Protein 4UXH (pdb70)

InterPro domains:
  IPR001267 Thymidine kinase [PF00265] (4-177)
  IPR001267 Thymidine kinase [PTHR11441] (3-191)
  IPR020633 Thymidine kinase, conserved site [PS00603] (164-177)
  IPR027417 P-loop containing nucleoside triphosphate hydrolase [G3DSA:3.40.50.300] (1-136)
  IPR027417 P-loop containing nucleoside triphosphate hydrolase [SSF52540] (3-137)

CATH classification: 3.40.50.300 (+1 more: 3.30.60.20)

Sequence (337 aa):
RGRIELIIGPMFAGKTTELMRRVKRE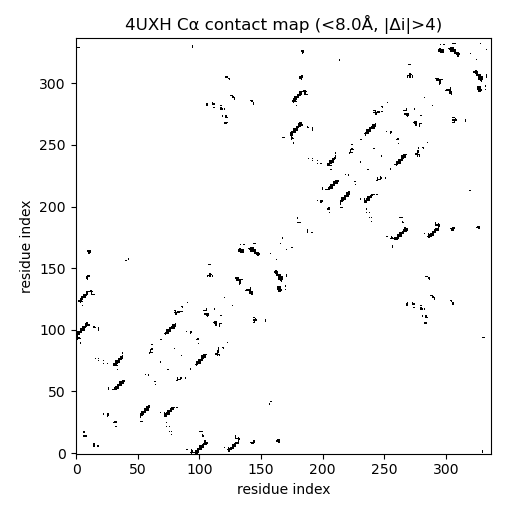IHARRSCFVIKYSKDTRYDEHNVALMLRAQAAVSQLTEVRDTWKRFDVLAIDEGQFFSDLVDFCNTAADAGKVVMVSALDGDYRRKPFGQQICELVPYCEAVDKLTAVCMMCHEQPACFTRRTVNVEQQELIGGADMYIATCRECYSKRGRIELIIGPMFAGKTTELMRRVKREIHARRSCFVIKYSKDLRAQAAVSQLTEVRDTWKRFDVLAIDEGQFFSDLVDFCNTAADAGKVVMVSALDGDYRRKPFGQICELVPYCEAVDKLTAVCMMCHEQPACFTRRTVNVEQQELIGGADMYIATCRECYSKQQ

Organism: Leishmania major (NCBI:txid5664)

Nearest PDB structures (foldseek):
  4uxh-assembly1_A-2  TM=1.006E+00  e=4.220E-38  Leishmania major
  4uxh-assembly1_B-2  TM=9.995E-01  e=6.471E-34  Leishmania major
  4uxj-assembly3_A  TM=9.857E-01  e=1.025E-32  Leishmania major
  4uxj-assembly2_F-3  TM=9.680E-01  e=3.610E-33  Leishmania major
  4uxj-assembly3_C  TM=9.433E-01  e=2.824E-33  Leishmania major

B-factor: mean 49.68, std 17.19, range [23.04, 118.77]

Secondary structure (DSSP, 8-state):
--EEEEEE-STTS-HHHHHHHHHHHHHHTT--EEEEEETT--HHHHTS---TTEEEEEESSGGGGTTGGGG-SEEEESSGGG-TTHHHHHHHHHHTT-EEEEE--SB-TTSPBPTTHHHHGGG-SEEEEPPEE-TTTSSSEE-EEEE-S----S----STTTEEEE-HHHH--/--EEEEEE-STTS-HHHHHHHHHHHHHHTT--EEEEEETT--EEEEEESSGGGGTTGGGG-SEEEESSGGG-TTHHHHHHHHHHTT-EEEEE--SB-TTSPBPTTHHHHGGG-SEEEEPPEE-TTTSSSEE-EEEE-S----S----STTTEEEE-HHHHHS--

Foldseek 3Di:
DFFEAEEEFAPQQCLVVVLVVVVVVVVVVVFAEEEEEAQPQCPDPVPHDDDDRYHYYHYQEPCVCPCVCVVGQEYEYEQLLRYQCSQVVRVVQSVVRHYYYYYHYQAFQVGDGRHCRVVNVVRGPYYHYTWHQFPPPRPDTFGHKHFPDPDDDGDDHDHPVTITTHDPVVSVD/DFFEAEEEFAPQQCLVVVLVVVVVVCVVVVFCEEEEEDQVLCYHYYHYQEPCVCPCVCVVGQEYEYEQLLRYQCSQVVRVVQRVVRHYYYYYHYQAFQVGDGRHCRVVNPVRGPYYHYTWHQFPPPSPHTFGHKHFQDPDDDRDDHDHPVTITTHDPVVSPPPD

Structure (mmCIF, N/CA/C/O backbone):
data_4UXH
#
_entry.id   4UXH
#
_cell.length_a   64.149
_cell.length_b   64.149
_cell.length_c   324.600
_cell.angle_alpha   90.00
_cell.angle_beta   90.00
_cell.angle_gamma   120.00
#
_symmetry.space_group_name_H-M   'P 65 2 2'
#
loop_
_entity.id
_entity.type
_entity.pdbx_description
1 polymer 'THYMIDINE KINASE'
2 non-polymer "P1-(5'-ADENOSYL)P5-(5'-THYMIDYL)PENTAPHOSPHATE"
3 non-polymer 'ZINC ION'
4 water water
#
loop_
_atom_site.group_PDB
_atom_site.id
_atom_site.type_symbol
_atom_site.label_atom_id
_atom_site.label_alt_id
_atom_site.label_comp_id
_atom_site.label_asym_id
_atom_site.label_entity_id
_atom_site.label_seq_id
_atom_site.pdbx_PDB_ins_code
_atom_site.Cartn_x
_atom_site.Cartn_y
_atom_site.Cartn_z
_atom_site.occupancy
_atom_site.B_iso_or_equiv
_atom_site.auth_seq_id
_atom_site.auth_comp_id
_atom_site.auth_asym_id
_atom_site.auth_atom_id
_atom_site.pdbx_PDB_model_num
ATOM 1 N N . ARG A 1 4 ? 42.930 -28.946 20.213 1.00 66.23 3 ARG A N 1
ATOM 2 C CA . ARG A 1 4 ? 42.192 -30.037 20.925 1.00 66.45 3 ARG A CA 1
ATOM 3 C C . ARG A 1 4 ? 40.742 -30.186 20.474 1.00 58.98 3 ARG A C 1
ATOM 4 O O . ARG A 1 4 ? 40.026 -29.198 20.236 1.00 55.44 3 ARG A O 1
ATOM 12 N N . GLY A 1 5 ? 40.317 -31.441 20.361 1.00 52.87 4 GLY A N 1
ATOM 13 C CA . GLY A 1 5 ? 39.075 -31.723 19.713 1.00 49.90 4 GLY A CA 1
ATOM 14 C C . GLY A 1 5 ? 37.876 -31.265 20.511 1.00 45.23 4 GLY A C 1
ATOM 15 O O . GLY A 1 5 ? 37.841 -31.408 21.724 1.00 40.93 4 GLY A O 1
ATOM 16 N N . ARG A 1 6 ? 36.892 -30.715 19.808 1.00 41.73 5 ARG A N 1
ATOM 17 C CA . ARG A 1 6 ? 35.687 -30.266 20.443 1.00 39.16 5 ARG A CA 1
ATOM 18 C C . ARG A 1 6 ? 34.575 -30.115 19.413 1.00 37.01 5 ARG A C 1
ATOM 19 O O . ARG A 1 6 ? 34.846 -30.034 18.226 1.00 37.71 5 ARG A O 1
ATOM 27 N N . ILE A 1 7 ? 33.331 -30.076 19.886 1.00 33.95 6 ILE A N 1
ATOM 28 C CA . ILE A 1 7 ? 32.201 -29.733 19.077 1.00 31.91 6 ILE A CA 1
ATOM 29 C C . ILE A 1 7 ? 31.526 -28.491 19.710 1.00 32.73 6 ILE A C 1
ATOM 30 O O . ILE A 1 7 ? 31.235 -28.478 20.915 1.00 33.26 6 ILE A O 1
ATOM 35 N N . GLU A 1 8 ? 31.265 -27.478 18.886 1.00 31.87 7 GLU A N 1
ATOM 36 C CA . GLU A 1 8 ? 30.585 -26.256 19.280 1.00 32.31 7 GLU A CA 1
ATOM 37 C C . GLU A 1 8 ? 29.371 -26.112 18.400 1.00 31.46 7 GLU A C 1
ATOM 38 O O . GLU A 1 8 ? 29.474 -26.260 17.175 1.00 31.22 7 GLU A O 1
ATOM 44 N N . LEU A 1 9 ? 28.246 -25.807 19.019 1.00 29.70 8 LEU A N 1
ATOM 45 C CA . LEU A 1 9 ? 26.970 -25.765 18.347 1.00 31.12 8 LEU A CA 1
ATOM 46 C C . LEU A 1 9 ? 26.415 -24.350 18.395 1.00 30.70 8 LEU A C 1
ATOM 47 O O . LEU A 1 9 ? 26.497 -23.672 19.437 1.00 32.55 8 LEU A O 1
ATOM 52 N N . ILE A 1 10 ? 25.972 -23.861 17.242 1.00 28.46 9 ILE A N 1
ATOM 53 C CA . ILE A 1 10 ? 25.445 -22.533 17.120 1.00 28.09 9 ILE A CA 1
ATOM 54 C C . ILE A 1 10 ? 24.031 -22.749 16.673 1.00 27.33 9 ILE A C 1
ATOM 55 O O . ILE A 1 10 ? 23.825 -23.137 15.528 1.00 27.63 9 ILE A O 1
ATOM 60 N N . ILE A 1 11 ? 23.055 -22.474 17.538 1.00 26.56 10 ILE A N 1
ATOM 61 C CA . ILE A 1 11 ? 21.660 -22.702 17.201 1.00 27.17 10 ILE A CA 1
ATOM 62 C C . ILE A 1 11 ? 20.838 -21.426 17.353 1.00 27.36 10 ILE A C 1
ATOM 63 O O . ILE A 1 11 ? 21.364 -20.404 17.733 1.00 28.59 10 ILE A O 1
ATOM 68 N N . GLY A 1 12 ? 19.549 -21.508 17.042 1.00 27.11 11 GLY A N 1
ATOM 69 C CA . GLY A 1 12 ? 18.651 -20.389 17.124 1.00 27.79 11 GLY A CA 1
ATOM 70 C C . GLY A 1 12 ? 17.595 -20.554 16.058 1.00 28.49 11 GLY A C 1
ATOM 71 O O . GLY A 1 12 ? 17.641 -21.487 15.287 1.00 31.38 11 GLY A O 1
ATOM 72 N N . PRO A 1 13 ? 16.653 -19.620 15.968 1.00 29.69 12 PRO A N 1
ATOM 73 C CA . PRO A 1 13 ? 15.680 -19.642 14.870 1.00 30.79 12 PRO A CA 1
ATOM 74 C C . PRO A 1 13 ? 16.271 -19.168 13.536 1.00 30.01 12 PRO A C 1
ATOM 75 O O . PRO A 1 13 ? 17.465 -18.957 13.438 1.00 30.26 12 PRO A O 1
ATOM 79 N N . MET A 1 14 ? 15.432 -19.017 12.518 1.00 30.89 13 MET A N 1
ATOM 80 C CA . MET A 1 14 ? 15.857 -18.394 11.278 1.00 30.89 13 MET A CA 1
ATOM 81 C C . MET A 1 14 ? 16.086 -16.894 11.504 1.00 30.48 13 MET A C 1
ATOM 82 O O . MET A 1 14 ? 15.519 -16.279 12.396 1.00 30.43 13 MET A O 1
ATOM 87 N N . PHE A 1 15 ? 16.964 -16.336 10.707 1.00 30.26 14 PHE A N 1
ATOM 88 C CA . PHE A 1 15 ? 17.190 -14.914 10.645 1.00 31.40 14 PHE A CA 1
ATOM 89 C C . PHE A 1 15 ? 18.034 -14.403 11.797 1.00 31.40 14 PHE A C 1
ATOM 90 O O . PHE A 1 15 ? 18.102 -13.199 12.011 1.00 32.98 14 PHE A O 1
ATOM 98 N N . ALA A 1 16 ? 18.728 -15.322 12.478 1.00 29.89 15 ALA A N 1
ATOM 99 C CA . ALA A 1 16 ? 19.578 -15.019 13.635 1.00 30.37 15 ALA A CA 1
ATOM 100 C C . ALA A 1 16 ? 21.093 -14.830 13.330 1.00 30.14 15 ALA A C 1
ATOM 101 O O . ALA A 1 16 ? 21.895 -14.569 14.226 1.00 33.31 15 ALA A O 1
ATOM 103 N N . GLY A 1 17 ? 21.476 -14.989 12.086 1.00 31.10 16 GLY A N 1
ATOM 104 C CA . GLY A 1 17 ? 22.849 -14.816 11.650 1.00 32.00 16 GLY A CA 1
ATOM 105 C C . GLY A 1 17 ? 23.746 -15.969 12.089 1.00 31.34 16 GLY A C 1
ATOM 106 O O . GLY A 1 17 ? 24.906 -15.760 12.370 1.00 31.97 16 GLY A O 1
ATOM 107 N N . LYS A 1 18 ? 23.222 -17.187 12.091 1.00 29.23 17 LYS A N 1
ATOM 108 C CA . LYS A 1 18 ? 23.959 -18.302 12.602 1.00 27.77 17 LYS A CA 1
ATOM 109 C C . LYS A 1 18 ? 25.158 -18.585 11.714 1.00 29.55 17 LYS A C 1
ATOM 110 O O . LYS A 1 18 ? 26.259 -18.877 12.229 1.00 29.15 17 LYS A O 1
ATOM 116 N N . THR A 1 19 ? 24.971 -18.498 10.385 1.00 30.56 18 THR A N 1
ATOM 117 C CA . THR A 1 19 ? 26.070 -18.772 9.447 1.00 29.62 18 THR A CA 1
ATOM 118 C C . THR A 1 19 ? 27.138 -17.687 9.577 1.00 31.19 18 THR A C 1
ATOM 119 O O . THR A 1 19 ? 28.312 -17.966 9.563 1.00 32.00 18 THR A O 1
ATOM 123 N N . THR A 1 20 ? 26.723 -16.452 9.786 1.00 32.73 19 THR A N 1
ATOM 124 C CA . THR A 1 20 ? 27.664 -15.368 9.991 1.00 33.25 19 THR A CA 1
ATOM 125 C C . THR A 1 20 ? 28.505 -15.593 11.248 1.00 33.94 19 THR A C 1
ATOM 126 O O . THR A 1 20 ? 29.704 -15.306 11.243 1.00 36.28 19 THR A O 1
ATOM 130 N N . GLU A 1 21 ? 27.904 -16.107 12.322 1.00 32.23 20 GLU A N 1
ATOM 131 C CA . GLU A 1 21 ? 28.695 -16.432 13.500 1.00 30.89 20 GLU A CA 1
ATOM 132 C C . GLU A 1 21 ? 29.637 -17.607 13.228 1.00 29.72 20 GLU A C 1
ATOM 133 O O . GLU A 1 21 ? 30.748 -17.625 13.695 1.00 30.17 20 GLU A O 1
ATOM 139 N N . LEU A 1 22 ? 29.176 -18.590 12.491 1.00 29.85 21 LEU A N 1
ATOM 140 C CA . LEU A 1 22 ? 30.020 -19.716 12.104 1.00 30.52 21 LEU A CA 1
ATOM 141 C C . LEU A 1 22 ? 31.236 -19.238 11.328 1.00 31.29 21 LEU A C 1
ATOM 142 O O . LEU A 1 22 ? 32.356 -19.670 11.601 1.00 30.89 21 LEU A O 1
ATOM 147 N N . MET A 1 23 ? 31.019 -18.326 10.385 1.00 31.84 22 MET A N 1
ATOM 148 C CA . MET A 1 23 ? 32.109 -17.817 9.567 1.00 33.37 22 MET A CA 1
ATOM 149 C C . MET A 1 23 ? 33.015 -16.834 10.315 1.00 33.50 22 MET A C 1
ATOM 150 O O . MET A 1 23 ? 34.221 -16.758 10.028 1.00 35.69 22 MET A O 1
ATOM 155 N N . ARG A 1 24 ? 32.485 -16.149 11.324 1.00 31.23 23 ARG A N 1
ATOM 156 C CA . ARG A 1 24 ? 33.332 -15.385 12.235 1.00 31.20 23 ARG A CA 1
ATOM 157 C C . ARG A 1 24 ? 34.285 -16.323 12.944 1.00 30.19 23 ARG A C 1
ATOM 158 O O . ARG A 1 24 ? 35.488 -16.020 13.100 1.00 31.03 23 ARG A O 1
ATOM 166 N N . ARG A 1 25 ? 33.798 -17.470 13.372 1.00 28.11 24 ARG A N 1
ATOM 167 C CA . ARG A 1 25 ? 34.713 -18.374 14.075 1.00 29.44 24 ARG A CA 1
ATOM 168 C C . ARG A 1 25 ? 35.767 -18.940 13.101 1.00 31.10 24 ARG A C 1
ATOM 169 O O . ARG A 1 25 ? 36.931 -19.107 13.454 1.00 32.00 24 ARG A O 1
ATOM 177 N N . VAL A 1 26 ? 35.351 -19.179 11.862 1.00 31.28 25 VAL A N 1
ATOM 178 C CA . VAL A 1 26 ? 36.240 -19.647 10.837 1.00 31.82 25 VAL A CA 1
ATOM 179 C C . VAL A 1 26 ? 37.331 -18.603 10.534 1.00 32.64 25 VAL A C 1
ATOM 180 O O . VAL A 1 26 ? 38.498 -18.966 10.615 1.00 33.39 25 VAL A O 1
ATOM 184 N N . LYS A 1 27 ? 36.956 -17.353 10.231 1.00 32.52 26 LYS A N 1
ATOM 185 C CA . LYS A 1 27 ? 37.934 -16.282 9.917 1.00 35.59 26 LYS A CA 1
ATOM 186 C C . LYS A 1 27 ? 38.917 -16.091 11.054 1.00 37.60 26 LYS A C 1
ATOM 187 O O . LYS A 1 27 ? 40.078 -15.834 10.823 1.00 39.83 26 LYS A O 1
ATOM 189 N N . ARG A 1 28 ? 38.464 -16.270 12.280 1.00 37.67 27 ARG A N 1
ATOM 190 C CA . ARG A 1 28 ? 39.315 -16.101 13.448 1.00 40.29 27 ARG A CA 1
ATOM 191 C C . ARG A 1 28 ? 40.385 -17.171 13.453 1.00 39.99 27 ARG A C 1
ATOM 192 O O . ARG A 1 28 ? 41.557 -16.892 13.738 1.00 40.52 27 ARG A O 1
ATOM 200 N N . GLU A 1 29 ? 39.998 -18.403 13.125 1.00 38.57 28 GLU A N 1
ATOM 201 C CA . GLU A 1 29 ? 40.967 -19.513 13.038 1.00 39.96 28 GLU A CA 1
ATOM 202 C C . GLU A 1 29 ? 41.963 -19.339 11.889 1.00 40.45 28 GLU A C 1
ATOM 203 O O . GLU A 1 29 ? 43.127 -19.632 12.039 1.00 41.52 28 GLU A O 1
ATOM 209 N N . ILE A 1 30 ? 41.484 -18.860 10.746 1.00 40.27 29 ILE A N 1
ATOM 210 C CA . ILE A 1 30 ? 42.330 -18.596 9.602 1.00 41.70 29 ILE A CA 1
ATOM 211 C C . ILE A 1 30 ? 43.408 -17.568 9.943 1.00 41.97 29 ILE A C 1
ATOM 212 O O . ILE A 1 30 ? 44.501 -17.672 9.453 1.00 43.59 29 ILE A O 1
ATOM 217 N N . HIS A 1 31 ? 43.087 -16.553 10.743 1.00 41.60 30 HIS A N 1
ATOM 218 C CA . HIS A 1 31 ? 44.088 -15.569 11.168 1.00 44.00 30 HIS A CA 1
ATOM 219 C C . HIS A 1 31 ? 45.235 -16.202 11.922 1.00 44.71 30 HIS A C 1
ATOM 220 O O . HIS A 1 31 ? 46.322 -15.687 11.881 1.00 45.05 30 HIS A O 1
ATOM 227 N N . ALA A 1 32 ? 44.967 -17.294 12.643 1.00 44.45 31 ALA A N 1
ATOM 228 C CA . ALA A 1 32 ? 46.014 -18.031 13.346 1.00 46.50 31 ALA A CA 1
ATOM 229 C C . ALA A 1 32 ? 46.560 -19.198 12.493 1.00 48.17 31 ALA A C 1
ATOM 230 O O . ALA A 1 32 ? 47.191 -20.122 13.018 1.00 46.45 31 ALA A O 1
ATOM 232 N N . ARG A 1 33 ? 46.307 -19.148 11.180 1.00 49.29 32 ARG A N 1
ATOM 233 C CA . ARG A 1 33 ? 46.886 -20.079 10.222 1.00 52.86 32 ARG A CA 1
ATOM 234 C C . ARG A 1 33 ? 46.515 -21.523 10.484 1.00 51.20 32 ARG A C 1
ATOM 235 O O . ARG A 1 33 ? 47.286 -22.420 10.191 1.00 51.75 32 ARG A O 1
ATOM 243 N N . ARG A 1 34 ? 45.334 -21.736 11.035 1.00 49.83 33 ARG A N 1
ATOM 244 C CA . ARG A 1 34 ? 44.790 -23.068 11.174 1.00 50.92 33 ARG A CA 1
ATOM 245 C C . ARG A 1 34 ? 43.848 -23.238 9.993 1.00 48.66 33 ARG A C 1
ATOM 246 O O . ARG A 1 34 ? 43.200 -22.275 9.583 1.00 49.53 33 ARG A O 1
ATOM 254 N N . SER A 1 35 ? 43.804 -24.434 9.420 1.00 45.15 34 SER A N 1
ATOM 255 C CA . SER A 1 35 ? 43.063 -24.655 8.190 1.00 42.88 34 SER A CA 1
ATOM 256 C C . SER A 1 35 ? 41.614 -25.055 8.473 1.00 40.44 34 SER A C 1
ATOM 257 O O . SER A 1 35 ? 41.342 -25.769 9.432 1.00 37.75 34 SER A O 1
ATOM 260 N N . CYS A 1 36 ? 40.704 -24.621 7.596 1.00 40.53 35 CYS A N 1
ATOM 261 C CA . CYS A 1 36 ? 39.274 -24.784 7.798 1.00 40.09 35 CYS A CA 1
ATOM 262 C C . CYS A 1 36 ? 38.542 -25.395 6.633 1.00 38.76 35 CYS A C 1
ATOM 263 O O . CYS A 1 36 ? 38.685 -24.957 5.520 1.00 37.97 35 CYS A O 1
ATOM 266 N N . PHE A 1 37 ? 37.694 -26.368 6.926 1.00 38.41 36 PHE A N 1
ATOM 267 C CA . PHE A 1 37 ? 36.859 -27.014 5.943 1.00 38.43 36 PHE A CA 1
ATOM 268 C C . PHE A 1 37 ? 35.390 -26.679 6.233 1.00 36.74 36 PHE A C 1
ATOM 269 O O . PHE A 1 37 ? 34.838 -27.072 7.265 1.00 33.37 36 PHE A O 1
ATOM 277 N N . VAL A 1 38 ? 34.774 -25.938 5.315 1.00 35.33 37 VAL A N 1
ATOM 278 C CA . VAL A 1 38 ? 33.413 -25.500 5.459 1.00 32.91 37 VAL A CA 1
ATOM 279 C C . VAL A 1 38 ? 32.565 -26.444 4.633 1.00 34.10 37 VAL A C 1
ATOM 280 O O . VAL A 1 38 ? 32.809 -26.604 3.434 1.00 33.76 37 VAL A O 1
ATOM 284 N N . ILE A 1 39 ? 31.566 -27.044 5.271 1.00 33.29 38 ILE A N 1
ATOM 285 C CA . ILE A 1 39 ? 30.651 -27.949 4.605 1.00 35.70 38 ILE A CA 1
ATOM 286 C C . ILE A 1 39 ? 29.225 -27.407 4.601 1.00 35.64 38 ILE A C 1
ATOM 287 O O . ILE A 1 39 ? 28.701 -27.060 5.641 1.00 36.57 38 ILE A O 1
ATOM 292 N N . LYS A 1 40 ? 28.624 -27.320 3.431 1.00 36.15 39 LYS A N 1
ATOM 293 C CA . LYS A 1 40 ? 27.321 -26.707 3.251 1.00 36.54 39 LYS A CA 1
ATOM 294 C C . LYS A 1 40 ? 26.319 -27.733 2.720 1.00 37.39 39 LYS A C 1
ATOM 295 O O . LYS A 1 40 ? 26.710 -28.800 2.222 1.00 37.73 39 LYS A O 1
ATOM 301 N N . TYR A 1 41 ? 25.024 -27.418 2.814 1.00 37.34 40 TYR A N 1
ATOM 302 C CA . TYR A 1 41 ? 23.987 -28.352 2.379 1.00 38.20 40 TYR A CA 1
ATOM 303 C C . TYR A 1 41 ? 23.648 -28.049 0.939 1.00 39.22 40 TYR A C 1
ATOM 304 O O . TYR A 1 41 ? 23.208 -26.968 0.636 1.00 38.74 40 TYR A O 1
ATOM 313 N N . SER A 1 42 ? 23.878 -29.005 0.054 1.00 42.38 41 SER A N 1
ATOM 314 C CA . SER A 1 42 ? 23.818 -28.733 -1.382 1.00 46.41 41 SER A CA 1
ATOM 315 C C . SER A 1 42 ? 22.405 -28.349 -1.814 1.00 45.93 41 SER A C 1
ATOM 316 O O . SER A 1 42 ? 22.250 -27.572 -2.728 1.00 49.22 41 SER A O 1
ATOM 319 N N . LYS A 1 43 ? 21.384 -28.884 -1.167 1.00 45.52 42 LYS A N 1
ATOM 320 C CA . LYS A 1 43 ? 20.020 -28.613 -1.615 1.00 48.23 42 LYS A CA 1
ATOM 321 C C . LYS A 1 43 ? 19.478 -27.244 -1.191 1.00 45.42 42 LYS A C 1
ATOM 322 O O . LYS A 1 43 ? 18.490 -26.802 -1.732 1.00 45.95 42 LYS A O 1
ATOM 328 N N . ASP A 1 44 ? 20.107 -26.558 -0.249 1.00 43.68 43 ASP A N 1
ATOM 329 C CA . ASP A 1 44 ? 19.685 -25.188 0.024 1.00 44.04 43 ASP A CA 1
ATOM 330 C C . ASP A 1 44 ? 20.404 -24.249 -0.917 1.00 45.21 43 ASP A C 1
ATOM 331 O O . ASP A 1 44 ? 21.528 -23.883 -0.698 1.00 44.56 43 ASP A O 1
ATOM 336 N N . THR A 1 45 ? 19.740 -23.887 -2.004 1.00 49.35 44 THR A N 1
ATOM 337 C CA . THR A 1 45 ? 20.382 -23.110 -3.047 1.00 51.60 44 THR A CA 1
ATOM 338 C C . THR A 1 45 ? 20.017 -21.624 -3.023 1.00 51.01 44 THR A C 1
ATOM 339 O O . THR A 1 45 ? 20.302 -20.919 -3.971 1.00 52.90 44 THR A O 1
ATOM 343 N N . ARG A 1 46 ? 19.408 -21.130 -1.951 1.00 50.70 45 ARG A N 1
ATOM 344 C CA . ARG A 1 46 ? 18.927 -19.748 -1.963 1.00 54.21 45 ARG A CA 1
ATOM 345 C C . ARG A 1 46 ? 20.067 -18.743 -2.202 1.00 57.61 45 ARG A C 1
ATOM 346 O O . ARG A 1 46 ? 19.945 -17.859 -3.054 1.00 61.32 45 ARG A O 1
ATOM 354 N N . TYR A 1 47 ? 21.147 -18.899 -1.441 1.00 59.93 46 TYR A N 1
ATOM 355 C CA . TYR A 1 47 ? 22.320 -18.032 -1.509 1.00 70.63 46 TYR A CA 1
ATOM 356 C C . TYR A 1 47 ? 22.845 -17.962 -2.929 1.00 74.35 46 TYR A C 1
ATOM 357 O O . TYR A 1 47 ? 22.982 -16.872 -3.477 1.00 76.41 46 TYR A O 1
ATOM 366 N N . ASP A 1 48 ? 23.091 -19.128 -3.535 1.00 77.66 47 ASP A N 1
ATOM 367 C CA . ASP A 1 48 ? 23.640 -19.194 -4.911 1.00 81.49 47 ASP A CA 1
ATOM 368 C C . ASP A 1 48 ? 22.725 -18.708 -6.031 1.00 82.51 47 ASP A C 1
ATOM 369 O O . ASP A 1 48 ? 23.196 -18.061 -6.959 1.00 85.49 47 ASP A O 1
ATOM 374 N N . GLU A 1 49 ? 21.432 -19.017 -5.954 1.00 90.23 48 GLU A N 1
ATOM 375 C CA . GLU A 1 49 ? 20.487 -18.697 -7.042 1.00 94.83 48 GLU A CA 1
ATOM 376 C C . GLU A 1 49 ? 20.073 -17.201 -7.107 1.00 103.45 48 GLU A C 1
ATOM 377 O O . GLU A 1 49 ? 19.362 -16.810 -8.033 1.00 110.04 48 GLU A O 1
ATOM 379 N N . HIS A 1 50 ? 20.511 -16.371 -6.150 1.00 106.50 49 HIS A N 1
ATOM 380 C CA . HIS A 1 50 ? 20.165 -14.932 -6.133 1.00 106.07 49 HIS A CA 1
ATOM 381 C C . HIS A 1 50 ? 21.272 -14.053 -5.505 1.00 107.36 49 HIS A C 1
ATOM 382 O O . HIS A 1 50 ? 20.973 -13.113 -4.765 1.00 108.99 49 HIS A O 1
ATOM 384 N N . ASN A 1 51 ? 22.540 -14.354 -5.814 1.00 110.01 50 ASN A N 1
ATOM 385 C CA . ASN A 1 51 ? 23.709 -13.650 -5.233 1.00 111.20 50 ASN A CA 1
ATOM 386 C C . ASN A 1 51 ? 25.051 -13.964 -5.964 1.00 114.81 50 ASN A C 1
ATOM 387 O O . ASN A 1 51 ? 25.192 -15.035 -6.556 1.00 118.77 50 ASN A O 1
ATOM 392 N N . VAL A 1 52 ? 26.027 -13.048 -5.915 1.00 113.79 51 VAL A N 1
ATOM 393 C CA . VAL A 1 52 ? 27.253 -13.161 -6.735 1.00 115.41 51 VAL A CA 1
ATOM 394 C C . VAL A 1 52 ? 28.480 -13.736 -5.997 1.00 117.80 51 VAL A C 1
ATOM 395 O O . VAL A 1 52 ? 28.658 -13.516 -4.791 1.00 115.75 51 VAL A O 1
ATOM 397 N N . ALA A 1 53 ? 29.322 -14.462 -6.745 1.00 117.30 52 ALA A N 1
ATOM 398 C CA . ALA A 1 53 ? 30.527 -15.127 -6.212 1.00 111.79 52 ALA A CA 1
ATOM 399 C C . ALA A 1 53 ? 31.345 -14.213 -5.304 1.00 107.69 52 ALA A C 1
ATOM 400 O O . ALA A 1 53 ? 31.787 -14.628 -4.237 1.00 101.52 52 ALA A O 1
ATOM 402 N N . LEU A 1 58 ? 39.957 -18.131 0.506 1.00 79.51 57 LEU A N 1
ATOM 403 C CA . LEU A 1 58 ? 41.252 -17.875 1.112 1.00 86.38 57 LEU A CA 1
ATOM 404 C C . LEU A 1 58 ? 42.210 -19.064 0.849 1.00 86.10 57 LEU A C 1
ATOM 405 O O . LEU A 1 58 ? 41.807 -20.082 0.291 1.00 79.15 57 LEU A O 1
ATOM 407 N N . MET A 1 59 ? 43.477 -18.920 1.234 1.00 90.36 58 MET A N 1
ATOM 408 C CA . MET A 1 59 ? 44.496 -19.969 0.996 1.00 95.01 58 MET A CA 1
ATOM 409 C C . MET A 1 59 ? 44.353 -21.200 1.932 1.00 94.82 58 MET A C 1
ATOM 410 O O . MET A 1 59 ? 44.662 -22.333 1.521 1.00 100.97 58 MET A O 1
ATOM 412 N N . LEU A 1 60 ? 43.876 -20.982 3.167 1.00 83.10 59 LEU A N 1
ATOM 413 C CA . LEU A 1 60 ? 43.743 -22.047 4.180 1.00 73.08 59 LEU A CA 1
ATOM 414 C C . LEU A 1 60 ? 42.301 -22.507 4.395 1.00 68.79 59 LEU A C 1
ATOM 415 O O . LEU A 1 60 ? 41.925 -22.941 5.484 1.00 62.99 59 LEU A O 1
ATOM 420 N N . ARG A 1 61 ? 41.488 -22.388 3.358 1.00 67.07 60 ARG A N 1
ATOM 421 C CA . ARG A 1 61 ? 40.069 -22.641 3.452 1.00 62.21 60 ARG A CA 1
ATOM 422 C C . ARG A 1 61 ? 39.615 -23.524 2.296 1.00 59.43 60 ARG A C 1
ATOM 423 O O . ARG A 1 61 ? 40.072 -23.359 1.162 1.00 65.06 60 ARG A O 1
ATOM 431 N N . ALA A 1 62 ? 38.719 -24.456 2.578 1.00 51.30 61 ALA A N 1
ATOM 432 C CA . ALA A 1 62 ? 38.081 -25.215 1.537 1.00 48.64 61 ALA A CA 1
ATOM 433 C C . ALA A 1 62 ? 36.582 -25.243 1.796 1.00 44.00 61 ALA A C 1
ATOM 434 O O . ALA A 1 62 ? 36.146 -25.166 2.922 1.00 39.36 61 ALA A O 1
ATOM 436 N N . GLN A 1 63 ? 35.795 -25.335 0.733 1.00 44.54 62 GLN A N 1
ATOM 437 C CA . GLN A 1 63 ? 34.343 -25.342 0.872 1.00 43.72 62 GLN A CA 1
ATOM 438 C C . GLN A 1 63 ? 33.733 -26.486 0.081 1.00 41.72 62 GLN A C 1
ATOM 439 O O . GLN A 1 63 ? 34.112 -26.730 -1.042 1.00 43.20 62 GLN A O 1
ATOM 445 N N . ALA A 1 64 ? 32.806 -27.205 0.674 1.00 39.10 63 ALA A N 1
ATOM 446 C CA . ALA A 1 64 ? 32.115 -28.272 -0.044 1.00 39.96 63 ALA A CA 1
ATOM 447 C C . ALA A 1 64 ? 30.605 -28.177 0.168 1.00 38.30 63 ALA A C 1
ATOM 448 O O . ALA A 1 64 ? 30.142 -27.731 1.214 1.00 37.67 63 ALA A O 1
ATOM 450 N N . ALA A 1 65 ? 29.845 -28.557 -0.843 1.00 38.94 64 ALA A N 1
ATOM 451 C CA . ALA A 1 65 ? 28.379 -28.533 -0.809 1.00 37.96 64 ALA A CA 1
ATOM 452 C C . ALA A 1 65 ? 27.916 -29.960 -1.048 1.00 38.71 64 ALA A C 1
ATOM 453 O O . ALA A 1 65 ? 28.271 -30.550 -2.047 1.00 38.82 64 ALA A O 1
ATOM 455 N N . VAL A 1 66 ? 27.183 -30.536 -0.108 1.00 38.84 65 VAL A N 1
ATOM 456 C CA . VAL A 1 66 ? 26.785 -31.936 -0.194 1.00 40.66 65 VAL A CA 1
ATOM 457 C C . VAL A 1 66 ? 25.443 -32.109 0.453 1.00 41.66 65 VAL A C 1
ATOM 458 O O . VAL A 1 66 ? 24.982 -31.202 1.161 1.00 40.89 65 VAL A O 1
ATOM 462 N N . SER A 1 67 ? 24.838 -33.277 0.272 1.00 43.79 66 SER A N 1
ATOM 463 C CA . SER A 1 67 ? 23.569 -33.591 0.937 1.00 46.08 66 SER A CA 1
ATOM 464 C C . SER A 1 67 ? 23.709 -34.646 2.039 1.00 49.18 66 SER A C 1
ATOM 465 O O . SER A 1 67 ? 22.828 -34.782 2.905 1.00 51.86 66 SER A O 1
ATOM 468 N N . GLN A 1 68 ? 24.815 -35.375 2.003 1.00 52.62 67 GLN A N 1
ATOM 469 C CA . GLN A 1 68 ? 25.163 -36.369 3.007 1.00 56.10 67 GLN A CA 1
ATOM 470 C C . GLN A 1 68 ? 26.629 -36.107 3.354 1.00 52.82 67 GLN A C 1
ATOM 471 O O . GLN A 1 68 ? 27.435 -35.804 2.465 1.00 48.27 67 GLN A O 1
ATOM 477 N N . LEU A 1 69 ? 26.977 -36.259 4.632 1.00 51.15 68 LEU A N 1
ATOM 478 C CA . LEU A 1 69 ? 28.340 -35.989 5.081 1.00 49.10 68 LEU A CA 1
ATOM 479 C C . LEU A 1 69 ? 29.343 -37.056 4.595 1.00 52.12 68 LEU A C 1
ATOM 480 O O . LEU A 1 69 ? 30.552 -36.813 4.520 1.00 53.81 68 LEU A O 1
ATOM 485 N N . THR A 1 70 ? 28.855 -38.233 4.233 1.00 52.96 69 THR A N 1
ATOM 486 C CA . THR A 1 70 ? 29.729 -39.245 3.628 1.00 54.00 69 THR A CA 1
ATOM 487 C C . THR A 1 70 ? 30.312 -38.821 2.266 1.00 53.44 69 THR A C 1
ATOM 488 O O . THR A 1 70 ? 31.377 -39.296 1.916 1.00 52.89 69 THR A O 1
ATOM 492 N N . GLU A 1 71 ? 29.638 -37.920 1.542 1.00 53.62 70 GLU A N 1
ATOM 493 C CA . GLU A 1 71 ? 30.100 -37.404 0.243 1.00 56.33 70 GLU A CA 1
ATOM 494 C C . GLU A 1 71 ? 31.451 -36.698 0.311 1.00 57.94 70 GLU A C 1
ATOM 495 O O . GLU A 1 71 ? 32.015 -36.308 -0.711 1.00 58.56 70 GLU A O 1
ATOM 501 N N . VAL A 1 72 ? 31.932 -36.488 1.529 1.00 59.57 71 VAL A N 1
ATOM 502 C CA . VAL A 1 72 ? 33.191 -35.802 1.811 1.00 58.18 71 VAL A CA 1
ATOM 503 C C . VAL A 1 72 ? 34.310 -36.801 2.154 1.00 60.20 71 VAL A C 1
ATOM 504 O O . VAL A 1 72 ? 35.481 -36.453 2.141 1.00 58.06 71 VAL A O 1
ATOM 508 N N . ARG A 1 73 ? 33.927 -38.047 2.449 1.00 65.18 72 ARG A N 1
ATOM 509 C CA . ARG A 1 73 ? 34.847 -39.162 2.734 1.00 67.53 72 ARG A CA 1
ATOM 510 C C . ARG A 1 73 ? 35.866 -38.821 3.810 1.00 64.63 72 ARG A C 1
ATOM 511 O O . ARG A 1 73 ? 35.488 -38.565 4.952 1.00 59.34 72 ARG A O 1
ATOM 519 N N . ASP A 1 74 ? 37.147 -38.809 3.441 1.00 63.11 73 ASP A N 1
ATOM 520 C CA . ASP A 1 74 ? 38.228 -38.560 4.388 1.00 60.21 73 ASP A CA 1
ATOM 521 C C . ASP A 1 74 ? 38.772 -37.164 4.257 1.00 55.14 73 ASP A C 1
ATOM 522 O O . ASP A 1 74 ? 39.717 -36.830 4.927 1.00 54.10 73 ASP A O 1
ATOM 527 N N . THR A 1 75 ? 38.203 -36.349 3.392 1.00 52.85 74 THR A N 1
ATOM 528 C CA . THR A 1 75 ? 38.883 -35.118 3.063 1.00 54.05 74 THR A CA 1
ATOM 529 C C . THR A 1 75 ? 39.009 -34.218 4.300 1.00 50.37 74 THR A C 1
ATOM 530 O O . THR A 1 75 ? 39.932 -33.417 4.391 1.00 50.04 74 THR A O 1
ATOM 534 N N . TRP A 1 76 ? 38.098 -34.379 5.253 1.00 47.37 75 TRP A N 1
ATOM 535 C CA . TRP A 1 76 ? 38.135 -33.607 6.484 1.00 44.46 75 TRP A CA 1
ATOM 536 C C . TRP A 1 76 ? 39.425 -33.785 7.302 1.00 44.88 75 TRP A C 1
ATOM 537 O O . TRP A 1 76 ? 39.781 -32.894 8.055 1.00 41.94 75 TRP A O 1
ATOM 548 N N . LYS A 1 77 ? 40.119 -34.917 7.158 1.00 47.00 76 LYS A N 1
ATOM 549 C CA . LYS A 1 77 ? 41.313 -35.227 7.983 1.00 49.09 76 LYS A CA 1
ATOM 550 C C . LYS A 1 77 ? 42.485 -34.263 7.822 1.00 49.77 76 LYS A C 1
ATOM 551 O O . LYS A 1 77 ? 43.326 -34.151 8.703 1.00 48.35 76 LYS A O 1
ATOM 557 N N . ARG A 1 78 ? 42.521 -33.547 6.705 1.00 50.65 77 ARG A N 1
ATOM 558 C CA . ARG A 1 78 ? 43.620 -32.650 6.426 1.00 51.40 77 ARG A CA 1
ATOM 559 C C . ARG A 1 78 ? 43.430 -31.273 7.026 1.00 47.81 77 ARG A C 1
ATOM 560 O O . ARG A 1 78 ? 44.324 -30.448 6.953 1.00 50.33 77 ARG A O 1
ATOM 568 N N . PHE A 1 79 ? 42.284 -31.037 7.638 1.00 44.26 78 PHE A N 1
ATOM 569 C CA . PHE A 1 79 ? 41.926 -29.725 8.154 1.00 42.19 78 PHE A CA 1
ATOM 570 C C . PHE A 1 79 ? 41.904 -29.712 9.676 1.00 41.34 78 PHE A C 1
ATOM 571 O O . PHE A 1 79 ? 41.668 -30.727 10.305 1.00 41.62 78 PHE A O 1
ATOM 579 N N . ASP A 1 80 ? 42.224 -28.556 10.246 1.00 42.32 79 ASP A N 1
ATOM 580 C CA . ASP A 1 80 ? 42.257 -28.351 11.699 1.00 41.63 79 ASP A CA 1
ATOM 581 C C . ASP A 1 80 ? 40.855 -28.124 12.192 1.00 41.14 79 ASP A C 1
ATOM 582 O O . ASP A 1 80 ? 40.544 -28.499 13.303 1.00 42.62 79 ASP A O 1
ATOM 587 N N . VAL A 1 81 ? 40.035 -27.465 11.373 1.00 38.79 80 VAL A N 1
ATOM 588 C CA . VAL A 1 81 ? 38.734 -27.006 11.786 1.00 38.28 80 VAL A CA 1
ATOM 589 C C . VAL A 1 81 ? 37.687 -27.404 10.759 1.00 36.98 80 VAL A C 1
ATOM 590 O O . VAL A 1 81 ? 37.935 -27.243 9.582 1.00 36.69 80 VAL A O 1
ATOM 594 N N . LEU A 1 82 ? 36.552 -27.949 11.208 1.00 35.63 81 LEU A N 1
ATOM 595 C CA . LEU A 1 82 ? 35.429 -28.278 10.341 1.00 35.82 81 LEU A CA 1
ATOM 596 C C . LEU A 1 82 ? 34.218 -27.447 10.726 1.00 34.62 81 LEU A C 1
ATOM 597 O O . LEU A 1 82 ? 33.870 -27.367 11.892 1.00 34.86 81 LEU A O 1
ATOM 602 N N . ALA A 1 83 ? 33.581 -26.829 9.739 1.00 33.17 82 ALA A N 1
ATOM 603 C CA . ALA A 1 83 ? 32.506 -25.880 9.961 1.00 31.23 82 ALA A CA 1
ATOM 604 C C . ALA A 1 83 ? 31.317 -26.365 9.133 1.00 31.24 82 ALA A C 1
ATOM 605 O O . ALA A 1 83 ? 31.344 -26.273 7.930 1.00 32.08 82 ALA A O 1
ATOM 607 N N . ILE A 1 84 ? 30.286 -26.881 9.783 1.00 29.71 83 ILE A N 1
ATOM 608 C CA . ILE A 1 84 ? 29.190 -27.502 9.090 1.00 30.63 83 ILE A CA 1
ATOM 609 C C . ILE A 1 84 ? 28.015 -26.556 9.178 1.00 31.56 83 ILE A C 1
ATOM 610 O O . ILE A 1 84 ? 27.617 -26.168 10.244 1.00 31.50 83 ILE A O 1
ATOM 615 N N . ASP A 1 85 ? 27.481 -26.166 8.041 1.00 33.85 84 ASP A N 1
ATOM 616 C CA . ASP A 1 85 ? 26.412 -25.198 7.974 1.00 34.21 84 ASP A CA 1
ATOM 617 C C . ASP A 1 85 ? 25.060 -25.882 7.692 1.00 34.04 84 ASP A C 1
ATOM 618 O O . ASP A 1 85 ? 25.012 -26.867 6.941 1.00 33.21 84 ASP A O 1
ATOM 623 N N . GLU A 1 86 ? 23.983 -25.361 8.312 1.00 32.43 85 GLU A N 1
ATOM 624 C CA . GLU A 1 86 ? 22.649 -25.935 8.223 1.00 33.69 85 GLU A CA 1
ATOM 625 C C . GLU A 1 86 ? 22.693 -27.401 8.600 1.00 33.95 85 GLU A C 1
ATOM 626 O O . GLU A 1 86 ? 22.223 -28.270 7.873 1.00 36.18 85 GLU A O 1
ATOM 632 N N . GLY A 1 87 ? 23.260 -27.674 9.758 1.00 33.66 86 GLY A N 1
ATOM 633 C CA . GLY A 1 87 ? 23.469 -29.057 10.201 1.00 35.17 86 GLY A CA 1
ATOM 634 C C . GLY A 1 87 ? 22.212 -29.887 10.373 1.00 35.69 86 GLY A C 1
ATOM 635 O O . GLY A 1 87 ? 22.277 -31.110 10.451 1.00 36.11 86 GLY A O 1
ATOM 636 N N . GLN A 1 88 ? 21.063 -29.220 10.477 1.00 35.98 87 GLN A N 1
ATOM 637 C CA . GLN A 1 88 ? 19.808 -29.944 10.671 1.00 36.51 87 GLN A CA 1
ATOM 638 C C . GLN A 1 88 ? 19.515 -30.906 9.557 1.00 37.55 87 GLN A C 1
ATOM 639 O O . GLN A 1 88 ? 18.743 -31.823 9.758 1.00 39.61 87 GLN A O 1
ATOM 645 N N . PHE A 1 89 ? 20.103 -30.697 8.378 1.00 38.25 88 PHE A N 1
ATOM 646 C CA . PHE A 1 89 ? 19.763 -31.527 7.219 1.00 38.69 88 PHE A CA 1
ATOM 647 C C . PHE A 1 89 ? 20.620 -32.784 7.057 1.00 39.23 88 PHE A C 1
ATOM 648 O O . PHE A 1 89 ? 20.309 -33.616 6.221 1.00 41.05 88 PHE A O 1
ATOM 656 N N . PHE A 1 90 ? 21.677 -32.932 7.845 1.00 37.69 89 PHE A N 1
ATOM 657 C CA . PHE A 1 90 ? 22.549 -34.085 7.701 1.00 38.66 89 PHE A CA 1
ATOM 658 C C . PHE A 1 90 ? 22.193 -35.213 8.668 1.00 39.72 89 PHE A C 1
ATOM 659 O O . PHE A 1 90 ? 22.288 -35.055 9.873 1.00 40.16 89 PHE A O 1
ATOM 667 N N . SER A 1 91 ? 21.824 -36.369 8.143 1.00 41.95 90 SER A N 1
ATOM 668 C CA . SER A 1 91 ? 21.346 -37.469 8.998 1.00 46.36 90 SER A CA 1
ATOM 669 C C . SER A 1 91 ? 22.463 -38.144 9.850 1.00 48.61 90 SER A C 1
ATOM 670 O O . SER A 1 91 ? 22.174 -38.733 10.901 1.00 48.22 90 SER A O 1
ATOM 673 N N . ASP A 1 92 ? 23.717 -38.044 9.396 1.00 51.08 91 ASP A N 1
ATOM 674 C CA . ASP A 1 92 ? 24.839 -38.701 10.065 1.00 54.29 91 ASP A CA 1
ATOM 675 C C . ASP A 1 92 ? 25.699 -37.723 10.887 1.00 49.88 91 ASP A C 1
ATOM 676 O O . ASP A 1 92 ? 26.875 -37.982 11.158 1.00 47.93 91 ASP A O 1
ATOM 681 N N . LEU A 1 93 ? 25.093 -36.606 11.280 1.00 45.13 92 LEU A N 1
ATOM 682 C CA . LEU A 1 93 ? 25.783 -35.521 11.934 1.00 42.88 92 LEU A CA 1
ATOM 683 C C . LEU A 1 93 ? 26.501 -35.904 13.224 1.00 41.53 92 LEU A C 1
ATOM 684 O O . LEU A 1 93 ? 27.679 -35.544 13.438 1.00 42.41 92 LEU A O 1
ATOM 689 N N . VAL A 1 94 ? 25.808 -36.620 14.087 1.00 40.56 93 VAL A N 1
ATOM 690 C CA . VAL A 1 94 ? 26.371 -36.943 15.362 1.00 41.84 93 VAL A CA 1
ATOM 691 C C . VAL A 1 94 ? 27.649 -37.777 15.176 1.00 43.66 93 VAL A C 1
ATOM 692 O O . VAL A 1 94 ? 28.720 -37.372 15.634 1.00 43.94 93 VAL A O 1
ATOM 696 N N . ASP A 1 95 ? 27.544 -38.927 14.508 1.00 46.14 94 ASP A N 1
ATOM 697 C CA . ASP A 1 95 ? 28.695 -39.825 14.293 1.00 45.74 94 ASP A CA 1
ATOM 698 C C . ASP A 1 95 ? 29.858 -39.063 13.606 1.00 43.85 94 ASP A C 1
ATOM 699 O O . ASP A 1 95 ? 31.030 -39.139 14.031 1.00 44.39 94 ASP A O 1
ATOM 701 N N . PHE A 1 96 ? 29.535 -38.269 12.595 1.00 42.46 95 PHE A N 1
ATOM 702 C CA . PHE A 1 96 ? 30.553 -37.496 11.878 1.00 41.76 95 PHE A CA 1
ATOM 703 C C . PHE A 1 96 ? 31.286 -36.458 12.766 1.00 42.62 95 PHE A C 1
ATOM 704 O O . PHE A 1 96 ? 32.529 -36.364 12.733 1.00 44.49 95 PHE A O 1
ATOM 712 N N . CYS A 1 97 ? 30.530 -35.690 13.563 1.00 39.65 96 CYS A N 1
ATOM 713 C CA . CYS A 1 97 ? 31.149 -34.711 14.428 1.00 37.95 96 CYS A CA 1
ATOM 714 C C . CYS A 1 97 ? 31.988 -35.383 15.513 1.00 39.67 96 CYS A C 1
ATOM 715 O O . CYS A 1 97 ? 33.109 -34.996 15.750 1.00 41.10 96 CYS A O 1
ATOM 718 N N . ASN A 1 98 ? 31.495 -36.426 16.166 1.00 41.46 97 ASN A N 1
ATOM 719 C CA . ASN A 1 98 ? 32.325 -37.081 17.204 1.00 42.86 97 ASN A CA 1
ATOM 720 C C . ASN A 1 98 ? 33.597 -37.729 16.681 1.00 43.40 97 ASN A C 1
ATOM 721 O O . ASN A 1 98 ? 34.622 -37.680 17.345 1.00 45.43 97 ASN A O 1
ATOM 726 N N . THR A 1 99 ? 33.517 -38.356 15.513 1.00 43.17 98 THR A N 1
ATOM 727 C CA . THR A 1 99 ? 34.666 -39.001 14.913 1.00 44.14 98 THR A CA 1
ATOM 728 C C . THR A 1 99 ? 35.731 -37.950 14.650 1.00 43.66 98 THR A C 1
ATOM 729 O O . THR A 1 99 ? 36.901 -38.138 14.991 1.00 46.09 98 THR A O 1
ATOM 733 N N . ALA A 1 100 ? 35.321 -36.808 14.110 1.00 41.71 99 ALA A N 1
ATOM 734 C CA . ALA A 1 100 ? 36.274 -35.717 13.868 1.00 40.88 99 ALA A CA 1
ATOM 735 C C . ALA A 1 100 ? 36.849 -35.113 15.182 1.00 40.53 99 ALA A C 1
ATOM 736 O O . ALA A 1 100 ? 38.084 -34.958 15.327 1.00 38.19 99 ALA A O 1
ATOM 738 N N . ALA A 1 101 ? 35.953 -34.774 16.122 1.00 38.82 100 ALA A N 1
ATOM 739 C CA . ALA A 1 101 ? 36.400 -34.200 17.382 1.00 40.15 100 ALA A CA 1
ATOM 740 C C . ALA A 1 101 ? 37.309 -35.164 18.148 1.00 42.71 100 ALA A C 1
ATOM 741 O O . ALA A 1 101 ? 38.294 -34.765 18.777 1.00 43.41 100 ALA A O 1
ATOM 743 N N . ASP A 1 102 ? 37.017 -36.443 18.058 1.00 46.19 101 ASP A N 1
ATOM 744 C CA . ASP A 1 102 ? 37.885 -37.421 18.705 1.00 49.42 101 ASP A CA 1
ATOM 745 C C . ASP A 1 102 ? 39.247 -37.524 18.014 1.00 49.80 101 ASP A C 1
ATOM 746 O O . ASP A 1 102 ? 40.233 -37.877 18.640 1.00 50.88 101 ASP A O 1
ATOM 751 N N . ALA A 1 103 ? 39.309 -37.187 16.731 1.00 47.80 102 ALA A N 1
ATOM 752 C CA . ALA A 1 103 ? 40.601 -37.154 16.031 1.00 47.58 102 ALA A CA 1
ATOM 753 C C . ALA A 1 103 ? 41.306 -35.812 16.184 1.00 45.09 102 ALA A C 1
ATOM 754 O O . ALA A 1 103 ? 42.288 -35.563 15.518 1.00 45.44 102 ALA A O 1
ATOM 756 N N . GLY A 1 104 ? 40.781 -34.930 17.024 1.00 44.63 103 GLY A N 1
ATOM 757 C CA . GLY A 1 104 ? 41.454 -33.652 17.344 1.00 43.40 103 GLY A CA 1
ATOM 758 C C . GLY A 1 104 ? 40.980 -32.454 16.542 1.00 41.35 103 GLY A C 1
ATOM 759 O O . GLY A 1 104 ? 41.577 -31.386 16.628 1.00 41.38 103 GLY A O 1
ATOM 760 N N . LYS A 1 105 ? 39.915 -32.615 15.761 1.00 39.97 104 LYS A N 1
ATOM 761 C CA . LYS A 1 105 ? 39.390 -31.480 15.019 1.00 38.14 104 LYS A CA 1
ATOM 762 C C . LYS A 1 105 ? 38.513 -30.602 15.916 1.00 36.42 104 LYS A C 1
ATOM 763 O O . LYS A 1 105 ? 37.864 -31.090 16.851 1.00 35.54 104 LYS A O 1
ATOM 769 N N . VAL A 1 106 ? 38.531 -29.305 15.621 1.00 34.84 105 VAL A N 1
ATOM 770 C CA . VAL A 1 106 ? 37.568 -28.363 16.145 1.00 33.77 105 VAL A CA 1
ATOM 771 C C . VAL A 1 106 ? 36.395 -28.374 15.174 1.00 33.07 105 VAL A C 1
ATOM 772 O O . VAL A 1 106 ? 36.530 -27.962 14.027 1.00 31.75 105 VAL A O 1
ATOM 776 N N . VAL A 1 107 ? 35.267 -28.916 15.627 1.00 32.76 106 VAL A N 1
ATOM 777 C CA . VAL A 1 107 ? 34.091 -29.017 14.828 1.00 32.49 106 VAL A CA 1
ATOM 778 C C . VAL A 1 107 ? 33.096 -27.949 15.323 1.00 33.93 106 VAL A C 1
ATOM 779 O O . VAL A 1 107 ? 32.856 -27.812 16.517 1.00 34.38 106 VAL A O 1
ATOM 783 N N . MET A 1 108 ? 32.535 -27.195 14.385 1.00 33.57 107 MET A N 1
ATOM 784 C CA . MET A 1 108 ? 31.621 -26.119 14.650 1.00 32.67 107 MET A CA 1
ATOM 785 C C . MET A 1 108 ? 30.452 -26.364 13.723 1.00 32.71 107 MET A C 1
ATOM 786 O O . MET A 1 108 ? 30.649 -26.604 12.545 1.00 33.52 107 MET A O 1
ATOM 790 N N . VAL A 1 109 ? 29.247 -26.313 14.270 1.00 31.44 108 VAL A N 1
ATOM 791 C CA . VAL A 1 109 ? 28.044 -26.592 13.514 1.00 32.62 108 VAL A CA 1
ATOM 792 C C . VAL A 1 109 ? 27.072 -25.423 13.690 1.00 31.65 108 VAL A C 1
ATOM 793 O O . VAL A 1 109 ? 26.849 -24.980 14.809 1.00 32.65 108 VAL A O 1
ATOM 797 N N . SER A 1 110 ? 26.499 -24.937 12.598 1.00 29.55 109 SER A N 1
ATOM 798 C CA . SER A 1 110 ? 25.455 -23.959 12.647 1.00 28.76 109 SER A CA 1
ATOM 799 C C . SER A 1 110 ? 24.205 -24.691 12.269 1.00 28.04 109 SER A C 1
ATOM 800 O O . SER A 1 110 ? 24.208 -25.407 11.298 1.00 28.51 109 SER A O 1
ATOM 803 N N . ALA A 1 111 ? 23.134 -24.527 13.026 1.00 27.78 110 ALA A N 1
ATOM 804 C CA . ALA A 1 111 ? 21.861 -25.189 12.707 1.00 29.07 110 ALA A CA 1
ATOM 805 C C . ALA A 1 111 ? 20.676 -24.601 13.439 1.00 29.40 110 ALA A C 1
ATOM 806 O O . ALA A 1 111 ? 20.832 -23.892 14.452 1.00 31.02 110 ALA A O 1
ATOM 808 N N . LEU A 1 112 ? 19.495 -24.834 12.874 1.00 29.54 111 LEU A N 1
ATOM 809 C CA . LEU A 1 112 ? 18.222 -24.666 13.589 1.00 31.06 111 LEU A CA 1
ATOM 810 C C . LEU A 1 112 ? 18.079 -25.843 14.532 1.00 32.79 111 LEU A C 1
ATOM 811 O O . LEU A 1 112 ? 18.224 -26.994 14.140 1.00 34.42 111 LEU A O 1
ATOM 816 N N . ASP A 1 113 ? 17.778 -25.554 15.778 1.00 34.82 112 ASP A N 1
ATOM 817 C CA . ASP A 1 113 ? 17.487 -26.604 16.739 1.00 37.00 112 ASP A CA 1
ATOM 818 C C . ASP A 1 113 ? 16.058 -27.097 16.545 1.00 39.88 112 ASP A C 1
ATOM 819 O O . ASP A 1 113 ? 15.771 -28.278 16.771 1.00 44.53 112 ASP A O 1
ATOM 824 N N . GLY A 1 114 ? 15.173 -26.184 16.148 1.00 37.97 113 GLY A N 1
ATOM 825 C CA . GLY A 1 114 ? 13.769 -26.495 16.003 1.00 38.53 113 GLY A CA 1
ATOM 826 C C . GLY A 1 114 ? 13.255 -26.209 14.617 1.00 37.96 113 GLY A C 1
ATOM 827 O O . GLY A 1 114 ? 13.717 -25.266 13.972 1.00 34.56 113 GLY A O 1
ATOM 828 N N . ASP A 1 115 ? 12.301 -27.042 14.162 1.00 36.73 114 ASP A N 1
ATOM 829 C CA . ASP A 1 115 ? 11.616 -26.773 12.927 1.00 36.43 114 ASP A CA 1
ATOM 830 C C . ASP A 1 115 ? 10.457 -25.851 13.223 1.00 36.01 114 ASP A C 1
ATOM 831 O O . ASP A 1 115 ? 10.317 -25.349 14.328 1.00 36.09 114 ASP A O 1
ATOM 836 N N . TYR A 1 116 ? 9.620 -25.627 12.230 1.00 35.98 115 TYR A N 1
ATOM 837 C CA . TYR A 1 116 ? 8.535 -24.668 12.344 1.00 37.06 115 TYR A CA 1
ATOM 838 C C . TYR A 1 116 ? 7.475 -25.042 13.396 1.00 38.40 115 TYR A C 1
ATOM 839 O O . TYR A 1 116 ? 6.618 -24.229 13.723 1.00 39.09 115 TYR A O 1
ATOM 848 N N . ARG A 1 117 ? 7.507 -26.280 13.896 1.00 39.57 116 ARG A N 1
ATOM 849 C CA . ARG A 1 117 ? 6.552 -26.754 14.923 1.00 40.22 116 ARG A CA 1
ATOM 850 C C . ARG A 1 117 ? 7.268 -26.852 16.270 1.00 40.47 116 ARG A C 1
ATOM 851 O O . ARG A 1 117 ? 6.683 -27.315 17.238 1.00 44.31 116 ARG A O 1
ATOM 853 N N . ARG A 1 118 ? 8.531 -26.413 16.317 1.00 38.56 117 ARG A N 1
ATOM 854 C CA . ARG A 1 118 ? 9.397 -26.555 17.455 1.00 37.98 117 ARG A CA 1
ATOM 855 C C . ARG A 1 118 ? 9.681 -27.981 17.825 1.00 39.14 117 ARG A C 1
ATOM 856 O O . ARG A 1 118 ? 9.985 -28.300 18.981 1.00 41.53 117 ARG A O 1
ATOM 864 N N . LYS A 1 119 ? 9.629 -28.847 16.840 1.00 40.46 118 LYS A N 1
ATOM 865 C CA . LYS A 1 119 ? 10.082 -30.210 17.005 1.00 44.29 118 LYS A CA 1
ATOM 866 C C . LYS A 1 119 ? 11.553 -30.215 16.710 1.00 42.06 118 LYS A C 1
ATOM 867 O O . LYS A 1 119 ? 12.037 -29.361 15.992 1.00 41.24 118 LYS A O 1
ATOM 873 N N . PRO A 1 120 ? 12.280 -31.167 17.291 1.00 43.94 119 PRO A N 1
ATOM 874 C CA . PRO A 1 120 ? 13.721 -31.283 17.035 1.00 42.15 119 PRO A CA 1
ATOM 875 C C . PRO A 1 120 ? 13.997 -31.405 15.559 1.00 40.37 119 PRO A C 1
ATOM 876 O O . PRO A 1 120 ? 13.404 -32.249 14.915 1.00 42.91 119 PRO A O 1
ATOM 880 N N . PHE A 1 121 ? 14.857 -30.552 15.020 1.00 36.67 120 PHE A N 1
ATOM 881 C CA . PHE A 1 121 ? 15.176 -30.598 13.589 1.00 35.82 120 PHE A CA 1
ATOM 882 C C . PHE A 1 121 ? 16.411 -31.476 13.392 1.00 37.00 120 PHE A C 1
ATOM 883 O O . PHE A 1 121 ? 17.497 -31.164 13.924 1.00 34.32 120 PHE A O 1
ATOM 891 N N . GLY A 1 122 ? 16.241 -32.563 12.627 1.00 39.18 121 GLY A N 1
ATOM 892 C CA . GLY A 1 122 ? 17.318 -33.506 12.324 1.00 37.65 121 GLY A CA 1
ATOM 893 C C . GLY A 1 122 ? 17.893 -34.029 13.626 1.00 38.93 121 GLY A C 1
ATOM 894 O O . GLY A 1 122 ? 17.131 -34.363 14.538 1.00 41.16 121 GLY A O 1
ATOM 895 N N . GLN A 1 123 ? 19.235 -34.052 13.731 1.00 37.01 122 GLN A N 1
ATOM 896 C CA A GLN A 1 123 ? 19.930 -34.611 14.877 0.50 36.50 122 GLN A CA 1
ATOM 897 C CA B GLN A 1 123 ? 19.931 -34.614 14.884 0.50 36.45 122 GLN A CA 1
ATOM 898 C C . GLN A 1 123 ? 20.519 -33.502 15.751 1.00 34.86 122 GLN A C 1
ATOM 899 O O . GLN A 1 123 ? 21.350 -33.749 16.611 1.00 34.04 122 GLN A O 1
ATOM 910 N N . ILE A 1 124 ? 20.055 -32.266 15.572 1.00 34.26 123 ILE A N 1
ATOM 911 C CA . ILE A 1 124 ? 20.616 -31.159 16.331 1.00 33.16 123 ILE A CA 1
ATOM 912 C C . ILE A 1 124 ? 20.486 -31.297 17.843 1.00 35.33 123 ILE A C 1
ATOM 913 O O . ILE A 1 124 ? 21.462 -31.139 18.575 1.00 35.90 123 ILE A O 1
ATOM 918 N N . CYS A 1 125 ? 19.292 -31.613 18.302 1.00 37.87 124 CYS A N 1
ATOM 919 C CA . CYS A 1 125 ? 19.039 -31.815 19.720 1.00 40.54 124 CYS A CA 1
ATOM 920 C C . CYS A 1 125 ? 19.789 -33.019 20.255 1.00 42.37 124 CYS A C 1
ATOM 921 O O . CYS A 1 125 ? 20.252 -33.002 21.391 1.00 44.44 124 CYS A O 1
ATOM 924 N N . GLU A 1 126 ? 19.956 -34.040 19.426 1.00 43.90 125 GLU A N 1
ATOM 925 C CA . GLU A 1 126 ? 20.770 -35.202 19.780 1.00 47.55 125 GLU A CA 1
ATOM 926 C C . GLU A 1 126 ? 22.267 -34.895 19.968 1.00 43.42 125 GLU A C 1
ATOM 927 O O . GLU A 1 126 ? 22.959 -35.554 20.742 1.00 41.66 125 GLU A O 1
ATOM 933 N N . LEU A 1 127 ? 22.755 -33.891 19.252 1.00 38.46 126 LEU A N 1
ATOM 934 C CA . LEU A 1 127 ? 24.152 -33.523 19.329 1.00 36.87 126 LEU A CA 1
ATOM 935 C C . LEU A 1 127 ? 24.476 -32.785 20.662 1.00 36.23 126 LEU A C 1
ATOM 936 O O . LEU A 1 127 ? 25.584 -32.845 21.144 1.00 35.75 126 LEU A O 1
ATOM 941 N N . VAL A 1 128 ? 23.491 -32.143 21.273 1.00 35.14 127 VAL A N 1
ATOM 942 C CA . VAL A 1 128 ? 23.758 -31.270 22.410 1.00 33.66 127 VAL A CA 1
ATOM 943 C C . VAL A 1 128 ? 24.617 -31.902 23.484 1.00 34.84 127 VAL A C 1
ATOM 944 O O . VAL A 1 128 ? 25.581 -31.282 23.929 1.00 35.98 127 VAL A O 1
ATOM 948 N N . PRO A 1 129 ? 24.320 -33.153 23.884 1.00 36.33 128 PRO A N 1
ATOM 949 C CA . PRO A 1 129 ? 25.106 -33.865 24.900 1.00 36.76 128 PRO A CA 1
ATOM 950 C C . PRO A 1 129 ? 26.554 -34.149 24.526 1.00 37.42 128 PRO A C 1
ATOM 951 O O . PRO A 1 129 ? 27.324 -34.625 25.379 1.00 38.57 128 PRO A O 1
ATOM 955 N N . TYR A 1 130 ? 26.903 -33.930 23.264 1.00 36.70 129 TYR A N 1
ATOM 956 C CA . TYR A 1 130 ? 28.265 -34.151 22.793 1.00 38.21 129 TYR A CA 1
ATOM 957 C C . TYR A 1 130 ? 29.063 -32.848 22.671 1.00 37.21 129 TYR A C 1
ATOM 958 O O . TYR A 1 130 ? 30.251 -32.869 22.344 1.00 37.42 129 TYR A O 1
ATOM 967 N N . CYS A 1 131 ? 28.424 -31.720 22.934 1.00 35.77 130 CYS A N 1
ATOM 968 C CA . CYS A 1 131 ? 29.030 -30.428 22.639 1.00 35.41 130 CYS A CA 1
ATOM 969 C C . CYS A 1 131 ? 29.771 -29.861 23.806 1.00 33.43 130 CYS A C 1
ATOM 970 O O . CYS A 1 131 ? 29.241 -29.833 24.916 1.00 35.48 130 CYS A O 1
ATOM 973 N N . GLU A 1 132 ? 30.970 -29.365 23.573 1.00 32.11 131 GLU A N 1
ATOM 974 C CA . GLU A 1 132 ? 31.658 -28.588 24.614 1.00 33.26 131 GLU A CA 1
ATOM 975 C C . GLU A 1 132 ? 30.991 -27.221 24.815 1.00 33.31 131 GLU A C 1
ATOM 976 O O . GLU A 1 132 ? 31.143 -26.579 25.864 1.00 36.03 131 GLU A O 1
ATOM 982 N N . ALA A 1 133 ? 30.270 -26.756 23.801 1.00 32.37 132 ALA A N 1
ATOM 983 C CA . ALA A 1 133 ? 29.696 -25.416 23.807 1.00 32.02 132 ALA A CA 1
ATOM 984 C C . ALA A 1 133 ? 28.442 -25.381 22.942 1.00 30.59 132 ALA A C 1
ATOM 985 O O . ALA A 1 133 ? 28.345 -26.060 21.917 1.00 30.91 132 ALA A O 1
ATOM 987 N N . VAL A 1 134 ? 27.504 -24.567 23.371 1.00 30.55 133 VAL A N 1
ATOM 988 C CA . VAL A 1 134 ? 26.226 -24.426 22.729 1.00 30.56 133 VAL A CA 1
ATOM 989 C C . VAL A 1 134 ? 25.831 -22.975 22.904 1.00 31.07 133 VAL A C 1
ATOM 990 O O . VAL A 1 134 ? 25.662 -22.502 24.048 1.00 28.54 133 VAL A O 1
ATOM 994 N N . ASP A 1 135 ? 25.697 -22.270 21.787 1.00 30.47 134 ASP A N 1
ATOM 995 C CA . ASP A 1 135 ? 25.276 -20.875 21.836 1.00 31.41 134 ASP A CA 1
ATOM 996 C C . ASP A 1 135 ? 23.987 -20.751 21.054 1.00 31.70 134 ASP A C 1
ATOM 997 O O . ASP A 1 135 ? 23.948 -21.079 19.845 1.00 30.70 134 ASP A O 1
ATOM 1002 N N . LYS A 1 136 ? 22.929 -20.330 21.744 1.00 30.83 135 LYS A N 1
ATOM 1003 C CA . LYS A 1 136 ? 21.680 -20.063 21.096 1.00 33.46 135 LYS A CA 1
ATOM 1004 C C . LYS A 1 136 ? 21.562 -18.595 20.781 1.00 33.41 135 LYS A C 1
ATOM 1005 O O . LYS A 1 136 ? 21.574 -17.774 21.690 1.00 33.43 135 LYS A O 1
ATOM 1011 N N . LEU A 1 137 ? 21.473 -18.270 19.490 1.00 33.01 136 LEU A N 1
ATOM 1012 C CA . LEU A 1 137 ? 21.360 -16.880 19.046 1.00 33.87 136 LEU A CA 1
ATOM 1013 C C . LEU A 1 137 ? 19.884 -16.491 18.861 1.00 34.74 136 LEU A C 1
ATOM 1014 O O . LEU A 1 137 ? 19.052 -17.316 18.501 1.00 38.29 136 LEU A O 1
ATOM 1019 N N . THR A 1 138 ? 19.581 -15.227 19.073 1.00 34.77 137 THR A N 1
ATOM 1020 C CA . THR A 1 138 ? 18.260 -14.721 18.848 1.00 36.73 137 THR A CA 1
ATOM 1021 C C . THR A 1 138 ? 18.172 -13.976 17.533 1.00 36.96 137 THR A C 1
ATOM 1022 O O . THR A 1 138 ? 19.166 -13.424 17.055 1.00 36.18 137 THR A O 1
ATOM 1026 N N . ALA A 1 139 ? 16.957 -13.962 16.972 1.00 37.10 138 ALA A N 1
ATOM 1027 C CA . ALA A 1 139 ? 16.591 -13.045 15.904 1.00 38.11 138 ALA A CA 1
ATOM 1028 C C . ALA A 1 139 ? 15.809 -11.898 16.531 1.00 38.89 138 ALA A C 1
ATOM 1029 O O . ALA A 1 139 ? 15.696 -11.836 17.757 1.00 38.85 138 ALA A O 1
ATOM 1031 N N . VAL A 1 140 ? 15.299 -10.978 15.714 1.00 39.76 139 VAL A N 1
ATOM 1032 C CA . VAL A 1 140 ? 14.384 -9.953 16.204 1.00 40.97 139 VAL A CA 1
ATOM 1033 C C . VAL A 1 140 ? 13.054 -10.300 15.634 1.00 41.34 139 VAL A C 1
ATOM 1034 O O . VAL A 1 140 ? 12.992 -10.669 14.494 1.00 44.30 139 VAL A O 1
ATOM 1038 N N . CYS A 1 141 ? 12.006 -10.249 16.441 1.00 45.49 140 CYS A N 1
ATOM 1039 C CA . CYS A 1 141 ? 10.711 -10.797 16.049 1.00 49.45 140 CYS A CA 1
ATOM 1040 C C . CYS A 1 141 ? 10.184 -9.986 14.920 1.00 52.00 140 CYS A C 1
ATOM 1041 O O . CYS A 1 141 ? 10.121 -8.771 15.013 1.00 50.43 140 CYS A O 1
ATOM 1044 N N . MET A 1 142 ? 9.810 -10.689 13.851 1.00 56.80 141 MET A N 1
ATOM 1045 C CA . MET A 1 142 ? 9.473 -10.065 12.591 1.00 59.36 141 MET A CA 1
ATOM 1046 C C . MET A 1 142 ? 8.007 -9.735 12.523 1.00 59.99 141 MET A C 1
ATOM 1047 O O . MET A 1 142 ? 7.570 -9.222 11.519 1.00 65.25 141 MET A O 1
ATOM 1052 N N . MET A 1 143 ? 7.273 -10.006 13.600 1.00 58.46 142 MET A N 1
ATOM 1053 C CA . MET A 1 143 ? 5.877 -9.622 13.737 1.00 63.60 142 MET A CA 1
ATOM 1054 C C . MET A 1 143 ? 5.672 -8.391 14.623 1.00 66.22 142 MET A C 1
ATOM 1055 O O . MET A 1 143 ? 5.074 -7.417 14.156 1.00 66.99 142 MET A O 1
ATOM 1060 N N . CYS A 1 144 ? 6.131 -8.433 15.885 1.00 63.51 143 CYS A N 1
ATOM 1061 C CA . CYS A 1 144 ? 5.910 -7.313 16.811 1.00 64.81 143 CYS A CA 1
ATOM 1062 C C . CYS A 1 144 ? 7.050 -6.328 16.785 1.00 66.33 143 CYS A C 1
ATOM 1063 O O . CYS A 1 144 ? 6.939 -5.252 17.359 1.00 70.79 143 CYS A O 1
ATOM 1066 N N . HIS A 1 145 ? 8.163 -6.704 16.165 1.00 64.38 144 HIS A N 1
ATOM 1067 C CA . HIS A 1 145 ? 9.330 -5.815 16.048 1.00 66.84 144 HIS A CA 1
ATOM 1068 C C . HIS A 1 145 ? 9.935 -5.294 17.359 1.00 66.12 144 HIS A C 1
ATOM 1069 O O . HIS A 1 145 ? 10.836 -4.472 17.314 1.00 64.06 144 HIS A O 1
ATOM 1076 N N . GLU A 1 146 ? 9.493 -5.798 18.509 1.00 69.32 145 GLU A N 1
ATOM 1077 C CA . GLU A 1 146 ? 9.922 -5.217 19.807 1.00 72.16 145 GLU A CA 1
ATOM 1078 C C . GLU A 1 146 ? 10.362 -6.229 20.832 1.00 71.13 145 GLU A C 1
ATOM 1079 O O . GLU A 1 146 ? 10.482 -5.908 22.012 1.00 72.08 145 GLU A O 1
ATOM 1085 N N . GLN A 1 147 ? 10.637 -7.442 20.365 1.00 65.79 146 GLN A N 1
ATOM 1086 C CA . GLN A 1 147 ? 10.943 -8.543 21.231 1.00 60.67 146 GLN A CA 1
ATOM 1087 C C . GLN A 1 147 ? 11.978 -9.428 20.539 1.00 53.40 146 GLN A C 1
ATOM 1088 O O . GLN A 1 147 ? 11.998 -9.521 19.314 1.00 50.77 146 GLN A O 1
ATOM 1094 N N . PRO A 1 148 ? 12.871 -10.052 21.313 1.00 48.44 147 PRO A N 1
ATOM 1095 C CA . PRO A 1 148 ? 13.730 -11.029 20.658 1.00 44.12 147 PRO A CA 1
ATOM 1096 C C . PRO A 1 148 ? 12.929 -12.241 20.195 1.00 41.72 147 PRO A C 1
ATOM 1097 O O . PRO A 1 148 ? 11.981 -12.627 20.855 1.00 44.32 147 PRO A O 1
ATOM 1101 N N . ALA A 1 149 ? 13.339 -12.833 19.084 1.00 37.59 148 ALA A N 1
ATOM 1102 C CA . ALA A 1 149 ? 12.721 -14.023 18.556 1.00 36.83 148 ALA A CA 1
ATOM 1103 C C . ALA A 1 149 ? 13.593 -15.240 18.787 1.00 34.34 148 ALA A C 1
ATOM 1104 O O . ALA A 1 149 ? 14.781 -15.221 18.478 1.00 32.49 148 ALA A O 1
ATOM 1106 N N . CYS A 1 150 ? 12.973 -16.316 19.245 1.00 34.42 149 CYS A N 1
ATOM 1107 C CA . CYS A 1 150 ? 13.629 -17.592 19.444 1.00 35.05 149 CYS A CA 1
ATOM 1108 C C . CYS A 1 150 ? 12.998 -18.701 18.606 1.00 34.14 149 CYS A C 1
ATOM 1109 O O . CYS A 1 150 ? 13.511 -19.794 18.565 1.00 35.90 149 CYS A O 1
ATOM 1112 N N . PHE A 1 151 ? 11.916 -18.420 17.886 1.00 35.33 150 PHE A N 1
ATOM 1113 C CA . PHE A 1 151 ? 11.190 -19.436 17.133 1.00 35.11 150 PHE A CA 1
ATOM 1114 C C . PHE A 1 151 ? 11.006 -19.053 15.698 1.00 35.66 150 PHE A C 1
ATOM 1115 O O . PHE A 1 151 ? 11.115 -17.873 15.354 1.00 34.53 150 PHE A O 1
ATOM 1123 N N . THR A 1 152 ? 10.743 -20.075 14.868 1.00 34.95 151 THR A N 1
ATOM 1124 C CA . THR A 1 152 ? 10.430 -19.845 13.478 1.00 35.53 151 THR A CA 1
ATOM 1125 C C . THR A 1 152 ? 9.017 -20.290 13.143 1.00 37.48 151 THR A C 1
ATOM 1126 O O . THR A 1 152 ? 8.634 -21.454 13.353 1.00 39.57 151 THR A O 1
ATOM 1130 N N . ARG A 1 153 ? 8.263 -19.387 12.566 1.00 38.28 152 ARG A N 1
ATOM 1131 C CA . ARG A 1 153 ? 6.923 -19.712 12.120 1.00 42.95 152 ARG A CA 1
ATOM 1132 C C . ARG A 1 153 ? 6.922 -19.870 10.591 1.00 43.13 152 ARG A C 1
ATOM 1133 O O . ARG A 1 153 ? 7.578 -19.106 9.876 1.00 43.00 152 ARG A O 1
ATOM 1141 N N . ARG A 1 154 ? 6.222 -20.887 10.099 1.00 43.66 153 ARG A N 1
ATOM 1142 C CA . ARG A 1 154 ? 6.060 -21.088 8.649 1.00 43.21 153 ARG A CA 1
ATOM 1143 C C . ARG A 1 154 ? 4.828 -20.348 8.209 1.00 44.50 153 ARG A C 1
ATOM 1144 O O . ARG A 1 154 ? 3.775 -20.508 8.811 1.00 43.81 153 ARG A O 1
ATOM 1152 N N . THR A 1 155 ? 4.959 -19.507 7.191 1.00 45.85 154 THR A N 1
ATOM 1153 C CA . THR A 1 155 ? 3.832 -18.652 6.798 1.00 47.30 154 THR A CA 1
ATOM 1154 C C . THR A 1 155 ? 3.027 -19.201 5.616 1.00 49.95 154 THR A C 1
ATOM 1155 O O . THR A 1 155 ? 2.132 -18.531 5.147 1.00 54.10 154 THR A O 1
ATOM 1159 N N . VAL A 1 156 ? 3.351 -20.396 5.116 1.00 49.24 155 VAL A N 1
ATOM 1160 C CA . VAL A 1 156 ? 2.564 -21.055 4.083 1.00 49.11 155 VAL A CA 1
ATOM 1161 C C . VAL A 1 156 ? 2.104 -22.409 4.564 1.00 48.97 155 VAL A C 1
ATOM 1162 O O . VAL A 1 156 ? 2.768 -23.050 5.360 1.00 47.61 155 VAL A O 1
ATOM 1166 N N . ASN A 1 157 ? 0.970 -22.855 4.050 1.00 50.97 156 ASN A N 1
ATOM 1167 C CA . ASN A 1 157 ? 0.325 -24.042 4.561 1.00 52.00 156 ASN A CA 1
ATOM 1168 C C . ASN A 1 157 ? 0.849 -25.354 3.969 1.00 50.52 156 ASN A C 1
ATOM 1169 O O . ASN A 1 157 ? 0.175 -25.998 3.177 1.00 52.07 156 ASN A O 1
ATOM 1174 N N . VAL A 1 158 ? 2.044 -25.739 4.390 1.00 48.21 157 VAL A N 1
ATOM 1175 C CA . VAL A 1 158 ? 2.728 -26.964 3.978 1.00 47.44 157 VAL A CA 1
ATOM 1176 C C . VAL A 1 158 ? 3.110 -27.723 5.242 1.00 47.12 157 VAL A C 1
ATOM 1177 O O . VAL A 1 158 ? 3.637 -27.122 6.174 1.00 44.50 157 VAL A O 1
ATOM 1181 N N . GLU A 1 159 ? 2.836 -29.029 5.281 1.00 49.98 158 GLU A N 1
ATOM 1182 C CA . GLU A 1 159 ? 2.984 -29.847 6.503 1.00 50.65 158 GLU A CA 1
ATOM 1183 C C . GLU A 1 159 ? 4.441 -30.341 6.677 1.00 50.37 158 GLU A C 1
ATOM 1184 O O . GLU A 1 159 ? 5.021 -30.306 7.781 1.00 48.73 158 GLU A O 1
ATOM 1186 N N . GLN A 1 160 ? 5.062 -30.745 5.573 1.00 51.39 159 GLN A N 1
ATOM 1187 C CA . GLN A 1 160 ? 6.313 -31.473 5.676 1.00 50.71 159 GLN A CA 1
ATOM 1188 C C . GLN A 1 160 ? 7.391 -30.657 6.372 1.00 49.28 159 GLN A C 1
ATOM 1189 O O . GLN A 1 160 ? 7.457 -29.427 6.293 1.00 49.66 159 GLN A O 1
ATOM 1195 N N . GLN A 1 161 ? 8.291 -31.373 7.004 1.00 49.58 160 GLN A N 1
ATOM 1196 C CA . GLN A 1 161 ? 9.366 -30.746 7.720 1.00 46.64 160 GLN A CA 1
ATOM 1197 C C . GLN A 1 161 ? 10.392 -30.024 6.795 1.00 45.67 160 GLN A C 1
ATOM 1198 O O . GLN A 1 161 ? 10.672 -28.840 7.005 1.00 42.57 160 GLN A O 1
ATOM 1204 N N . GLU A 1 162 ? 10.989 -30.716 5.827 1.00 45.90 161 GLU A N 1
ATOM 1205 C CA . GLU A 1 162 ? 11.959 -30.038 4.963 1.00 46.55 161 GLU A CA 1
ATOM 1206 C C . GLU A 1 162 ? 11.225 -29.220 3.914 1.00 44.57 161 GLU A C 1
ATOM 1207 O O . GLU A 1 162 ? 10.506 -29.746 3.086 1.00 48.49 161 GLU A O 1
ATOM 1213 N N . LEU A 1 163 ? 11.404 -27.921 3.980 1.00 40.81 162 LEU A N 1
ATOM 1214 C CA . LEU A 1 163 ? 10.945 -27.053 2.954 1.00 41.33 162 LEU A CA 1
ATOM 1215 C C . LEU A 1 163 ? 11.882 -25.832 2.896 1.00 39.96 162 LEU A C 1
ATOM 1216 O O . LEU A 1 163 ? 11.897 -24.983 3.803 1.00 39.01 162 LEU A O 1
ATOM 1221 N N . ILE A 1 164 ? 12.635 -25.761 1.802 1.00 39.31 163 ILE A N 1
ATOM 1222 C CA . ILE A 1 164 ? 13.665 -24.749 1.597 1.00 37.95 163 ILE A CA 1
ATOM 1223 C C . ILE A 1 164 ? 13.038 -23.397 1.296 1.00 37.85 163 ILE A C 1
ATOM 1224 O O . ILE A 1 164 ? 12.180 -23.291 0.418 1.00 39.21 163 ILE A O 1
ATOM 1229 N N . GLY A 1 165 ? 13.476 -22.348 1.982 1.00 35.80 164 GLY A N 1
ATOM 1230 C CA . GLY A 1 165 ? 12.944 -21.030 1.692 1.00 35.80 164 GLY A CA 1
ATOM 1231 C C . GLY A 1 165 ? 13.440 -20.044 2.690 1.00 35.49 164 GLY A C 1
ATOM 1232 O O . GLY A 1 165 ? 14.124 -20.415 3.669 1.00 34.19 164 GLY A O 1
ATOM 1233 N N . GLY A 1 166 ? 13.130 -18.786 2.433 1.00 36.12 165 GLY A N 1
ATOM 1234 C CA . GLY A 1 166 ? 13.537 -17.713 3.303 1.00 35.93 165 GLY A CA 1
ATOM 1235 C C . GLY A 1 166 ? 12.345 -16.964 3.846 1.00 39.07 165 GLY A C 1
ATOM 1236 O O . GLY A 1 166 ? 11.334 -17.552 4.237 1.00 40.06 165 GLY A O 1
ATOM 1237 N N . ALA A 1 167 ? 12.450 -15.643 3.782 1.00 41.85 166 ALA A N 1
ATOM 1238 C CA . ALA A 1 167 ? 11.485 -14.722 4.350 1.00 44.13 166 ALA A CA 1
ATOM 1239 C C . ALA A 1 167 ? 10.104 -14.760 3.661 1.00 46.75 166 ALA A C 1
ATOM 1240 O O . ALA A 1 167 ? 9.139 -14.235 4.202 1.00 47.63 166 ALA A O 1
ATOM 1242 N N . ASP A 1 168 ? 10.028 -15.373 2.490 1.00 47.52 167 ASP A N 1
ATOM 1243 C CA . ASP A 1 168 ? 8.767 -15.561 1.772 1.00 50.78 167 ASP 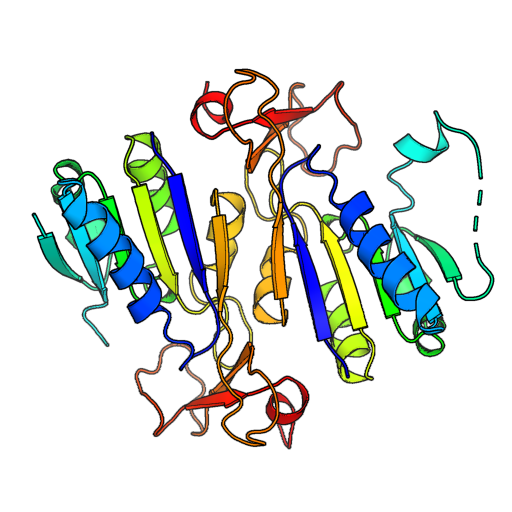A CA 1
ATOM 1244 C C . ASP A 1 168 ? 7.889 -16.621 2.433 1.00 50.66 167 ASP A C 1
ATOM 1245 O O . ASP A 1 168 ? 6.681 -16.625 2.284 1.00 54.71 167 ASP A O 1
ATOM 1250 N N . MET A 1 169 ? 8.519 -17.499 3.183 1.00 49.95 168 MET A N 1
ATOM 1251 C CA . MET A 1 169 ? 7.920 -18.708 3.671 1.00 49.91 168 MET A CA 1
ATOM 1252 C C . MET A 1 169 ? 8.021 -18.906 5.196 1.00 46.31 168 MET A C 1
ATOM 1253 O O . MET A 1 169 ? 7.380 -19.801 5.767 1.00 47.49 168 MET A O 1
ATOM 1258 N N . TYR A 1 170 ? 8.827 -18.074 5.852 1.00 42.64 169 TYR A N 1
ATOM 1259 C CA . TYR A 1 170 ? 9.100 -18.187 7.259 1.00 39.36 169 TYR A CA 1
ATOM 1260 C C . TYR A 1 170 ? 9.308 -16.809 7.853 1.00 39.31 169 TYR A C 1
ATOM 1261 O O . TYR A 1 170 ? 9.803 -15.918 7.171 1.00 39.50 169 TYR A O 1
ATOM 1270 N N . ILE A 1 171 ? 8.969 -16.662 9.130 1.00 38.77 170 ILE A N 1
ATOM 1271 C CA . ILE A 1 171 ? 9.382 -15.505 9.937 1.00 39.93 170 ILE A CA 1
ATOM 1272 C C . ILE A 1 171 ? 9.817 -15.927 11.356 1.00 37.43 170 ILE A C 1
ATOM 1273 O O . ILE A 1 171 ? 9.360 -16.928 11.889 1.00 35.54 170 ILE A O 1
ATOM 1278 N N . ALA A 1 172 ? 10.708 -15.143 11.950 1.00 36.98 171 ALA A N 1
ATOM 1279 C CA . ALA A 1 172 ? 11.179 -15.373 13.307 1.00 35.17 171 ALA A CA 1
ATOM 1280 C C . ALA A 1 172 ? 10.250 -14.645 14.223 1.00 36.37 171 ALA A C 1
ATOM 1281 O O . ALA A 1 172 ? 9.819 -13.540 13.902 1.00 36.03 171 ALA A O 1
ATOM 1283 N N . THR A 1 173 ? 9.939 -15.282 15.342 1.00 37.52 172 THR A N 1
ATOM 1284 C CA . THR A 1 173 ? 8.990 -14.765 16.293 1.00 42.40 172 THR A CA 1
ATOM 1285 C C . THR A 1 173 ? 9.367 -15.007 17.749 1.00 42.54 172 THR A C 1
ATOM 1286 O O . THR A 1 173 ? 10.034 -16.000 18.065 1.00 40.86 172 THR A O 1
ATOM 1290 N N . CYS A 1 174 ? 8.910 -14.083 18.603 1.00 42.85 173 CYS A N 1
ATOM 1291 C CA . CYS A 1 174 ? 8.899 -14.246 20.054 1.00 44.95 173 CYS A CA 1
ATOM 1292 C C . CYS A 1 174 ? 7.860 -15.290 20.380 1.00 46.22 173 CYS A C 1
ATOM 1293 O O . CYS A 1 174 ? 7.123 -15.734 19.501 1.00 48.37 173 CYS A O 1
ATOM 1296 N N . ARG A 1 175 ? 7.771 -15.646 21.648 1.00 47.29 174 ARG A N 1
ATOM 1297 C CA . ARG A 1 175 ? 6.816 -16.663 22.101 1.00 49.62 174 ARG A CA 1
ATOM 1298 C C . ARG A 1 175 ? 5.323 -16.286 21.935 1.00 53.64 174 ARG A C 1
ATOM 1299 O O . ARG A 1 175 ? 4.502 -17.140 21.542 1.00 55.24 174 ARG A O 1
ATOM 1307 N N . GLU A 1 176 ? 4.983 -15.042 22.278 1.00 54.51 175 GLU A N 1
ATOM 1308 C CA . GLU A 1 176 ? 3.620 -14.527 22.115 1.00 58.31 175 GLU A CA 1
ATOM 1309 C C . GLU A 1 176 ? 3.210 -14.493 20.643 1.00 59.24 175 GLU A C 1
ATOM 1310 O O . GLU A 1 176 ? 2.096 -14.881 20.320 1.00 67.51 175 GLU A O 1
ATOM 1312 N N . CYS A 1 177 ? 4.103 -14.082 19.745 1.00 58.00 176 CYS A N 1
ATOM 1313 C CA . CYS A 1 177 ? 3.759 -14.003 18.333 1.00 57.03 176 CYS A CA 1
ATOM 1314 C C . CYS A 1 177 ? 3.801 -15.355 17.633 1.00 58.02 176 CYS A C 1
ATOM 1315 O O . CYS A 1 177 ? 3.214 -15.499 16.569 1.00 61.41 176 CYS A O 1
ATOM 1318 N N . TYR A 1 178 ? 4.483 -16.347 18.201 1.00 56.14 177 TYR A N 1
ATOM 1319 C CA . TYR A 1 178 ? 4.483 -17.674 17.601 1.00 54.74 177 TYR A CA 1
ATOM 1320 C C . TYR A 1 178 ? 3.108 -18.299 17.686 1.00 60.21 177 TYR A C 1
ATOM 1321 O O . TYR A 1 178 ? 2.680 -18.977 16.751 1.00 61.65 177 TYR A O 1
ATOM 1330 N N . SER A 1 179 ? 2.432 -18.070 18.812 1.00 66.50 178 SER A N 1
ATOM 1331 C CA . SER A 1 179 ? 1.140 -18.698 19.112 1.00 69.01 178 SER A CA 1
ATOM 1332 C C . SER A 1 179 ? -0.059 -17.885 18.604 1.00 74.13 178 SER A C 1
ATOM 1333 O O . SER A 1 179 ? -1.176 -18.367 18.686 1.00 78.40 178 SER A O 1
ATOM 1335 N N . LYS A 1 180 ? 0.165 -16.656 18.120 1.00 76.20 179 LYS A N 1
ATOM 1336 C CA . LYS A 1 180 ? -0.908 -15.731 17.688 1.00 77.05 179 LYS A CA 1
ATOM 1337 C C . LYS A 1 180 ? -1.117 -15.810 16.190 1.00 79.06 179 LYS A C 1
ATOM 1338 O O . LYS A 1 180 ? -1.996 -16.526 15.732 1.00 85.81 179 LYS A O 1
ATOM 1340 N N . ARG B 1 4 ? 7.060 -11.030 29.385 1.00 74.19 3 ARG B N 1
ATOM 1341 C CA . ARG B 1 4 ? 6.041 -12.022 29.845 1.00 71.96 3 ARG B CA 1
ATOM 1342 C C . ARG B 1 4 ? 6.693 -13.454 30.103 1.00 60.79 3 ARG B C 1
ATOM 1343 O O . ARG B 1 4 ? 7.689 -13.616 30.822 1.00 57.42 3 ARG B O 1
ATOM 1351 N N . GLY B 1 5 ? 6.129 -14.487 29.488 1.00 51.83 4 GLY B N 1
ATOM 1352 C CA . GLY B 1 5 ? 6.569 -15.866 29.684 1.00 48.15 4 GLY B CA 1
ATOM 1353 C C . GLY B 1 5 ? 7.808 -16.288 28.894 1.00 42.80 4 GLY B C 1
ATOM 1354 O O . GLY B 1 5 ? 8.023 -15.831 27.790 1.00 39.43 4 GLY B O 1
ATOM 1355 N N . ARG B 1 6 ? 8.594 -17.197 29.464 1.00 39.32 5 ARG B N 1
ATOM 1356 C CA . ARG B 1 6 ? 9.761 -17.722 28.807 1.00 37.80 5 ARG B CA 1
ATOM 1357 C C . ARG B 1 6 ? 10.228 -18.992 29.486 1.00 35.00 5 ARG B C 1
ATOM 1358 O O . ARG B 1 6 ? 9.823 -19.286 30.601 1.00 35.97 5 ARG B O 1
ATOM 1366 N N . ILE B 1 7 ? 11.029 -19.768 28.778 1.00 32.63 6 ILE B N 1
ATOM 1367 C CA . ILE B 1 7 ? 11.674 -20.936 29.320 1.00 33.77 6 ILE B CA 1
ATOM 1368 C C . ILE B 1 7 ? 13.181 -20.752 29.144 1.00 34.03 6 ILE B C 1
ATOM 1369 O O . ILE B 1 7 ? 13.637 -20.434 28.042 1.00 33.67 6 ILE B O 1
ATOM 1374 N N . GLU B 1 8 ? 13.932 -20.914 30.242 1.00 34.18 7 GLU B N 1
ATOM 1375 C CA . GLU B 1 8 ? 15.383 -20.806 30.250 1.00 33.48 7 GLU B CA 1
ATOM 1376 C C . GLU B 1 8 ? 15.918 -22.108 30.745 1.00 32.88 7 GLU B C 1
ATOM 1377 O O . GLU B 1 8 ? 15.458 -22.621 31.773 1.00 34.07 7 GLU B O 1
ATOM 1383 N N . LEU B 1 9 ? 16.925 -22.619 30.050 1.00 31.14 8 LEU B N 1
ATOM 1384 C CA . LEU B 1 9 ? 17.497 -23.909 30.361 1.00 32.00 8 LEU B CA 1
ATOM 1385 C C . LEU B 1 9 ? 18.959 -23.730 30.809 1.00 30.57 8 LEU B C 1
ATOM 1386 O O . LEU B 1 9 ? 19.719 -22.976 30.203 1.00 27.44 8 LEU B O 1
ATOM 1391 N N . ILE B 1 10 ? 19.318 -24.421 31.887 1.00 29.25 9 ILE B N 1
ATOM 1392 C CA . ILE B 1 10 ? 20.679 -24.399 32.431 1.00 29.68 9 ILE B CA 1
ATOM 1393 C C . ILE B 1 10 ? 21.158 -25.841 32.408 1.00 30.68 9 ILE B C 1
ATOM 1394 O O . ILE B 1 10 ? 20.641 -26.666 33.162 1.00 32.17 9 ILE B O 1
ATOM 1399 N N . ILE B 1 11 ? 22.105 -26.153 31.536 1.00 29.85 10 ILE B N 1
ATOM 1400 C CA . ILE B 1 11 ? 22.536 -27.524 31.371 1.00 30.41 10 ILE B CA 1
ATOM 1401 C C . ILE B 1 11 ? 24.037 -27.610 31.551 1.00 30.62 10 ILE B C 1
ATOM 1402 O O . ILE B 1 11 ? 24.681 -26.610 31.769 1.00 29.26 10 ILE B O 1
ATOM 1407 N N . GLY B 1 12 ? 24.572 -28.824 31.476 1.00 31.18 11 GLY B N 1
ATOM 1408 C CA . GLY B 1 12 ? 25.988 -29.080 31.635 1.00 30.81 11 GLY B CA 1
ATOM 1409 C C . GLY B 1 12 ? 26.151 -30.459 32.238 1.00 31.32 11 GLY B C 1
ATOM 1410 O O . GLY B 1 12 ? 25.175 -31.136 32.526 1.00 31.77 11 GLY B O 1
ATOM 1411 N N . PRO B 1 13 ? 27.377 -30.845 32.534 1.00 31.00 12 PRO B N 1
ATOM 1412 C CA . PRO B 1 13 ? 27.591 -32.123 33.201 1.00 32.96 12 PRO B CA 1
ATOM 1413 C C . PRO B 1 13 ? 27.314 -32.034 34.685 1.00 33.42 12 PRO B C 1
ATOM 1414 O O . PRO B 1 13 ? 26.872 -31.010 35.167 1.00 35.46 12 PRO B O 1
ATOM 1418 N N . MET B 1 14 ? 27.615 -33.084 35.428 1.00 34.37 13 MET B N 1
ATOM 1419 C CA . MET B 1 14 ? 27.623 -32.979 36.891 1.00 35.20 13 MET B CA 1
ATOM 1420 C C . MET B 1 14 ? 28.781 -32.092 37.378 1.00 33.91 13 MET B C 1
ATOM 1421 O O . MET B 1 14 ? 29.822 -31.978 36.733 1.00 32.91 13 MET B O 1
ATOM 1426 N N . PHE B 1 15 ? 28.579 -31.457 38.524 1.00 34.07 14 PHE B N 1
ATOM 1427 C CA . PHE B 1 15 ? 29.632 -30.754 39.227 1.00 33.63 14 PHE B CA 1
ATOM 1428 C C . PHE B 1 15 ? 29.910 -29.400 38.638 1.00 31.64 14 PHE B C 1
ATOM 1429 O O . PHE B 1 15 ? 30.926 -28.792 38.943 1.00 33.36 14 PHE B O 1
ATOM 1437 N N . ALA B 1 16 ? 28.979 -28.926 37.825 1.00 31.51 15 ALA B N 1
ATOM 1438 C CA . ALA B 1 16 ? 29.063 -27.639 37.134 1.00 30.40 15 ALA B CA 1
ATOM 1439 C C . ALA B 1 16 ? 28.317 -26.475 37.869 1.00 30.80 15 ALA B C 1
ATOM 1440 O O . ALA B 1 16 ? 28.297 -25.333 37.378 1.00 32.57 15 ALA B O 1
ATOM 1442 N N . GLY B 1 17 ? 27.691 -26.754 39.007 1.00 30.83 16 GLY B N 1
ATOM 1443 C CA . GLY B 1 17 ? 26.985 -25.724 39.781 1.00 32.10 16 GLY B CA 1
ATOM 1444 C C . GLY B 1 17 ? 25.661 -25.296 39.161 1.00 33.30 16 GLY B C 1
ATOM 1445 O O . GLY B 1 17 ? 25.278 -24.139 39.255 1.00 34.57 16 GLY B O 1
ATOM 1446 N N . LYS B 1 18 ? 24.954 -26.221 38.524 1.00 32.75 17 LYS B N 1
ATOM 1447 C CA . LYS B 1 18 ? 23.786 -25.848 37.767 1.00 31.93 17 LYS B CA 1
ATOM 1448 C C . LYS B 1 18 ? 22.697 -25.376 38.720 1.00 33.54 17 LYS B C 1
ATOM 1449 O O . LYS B 1 18 ? 21.990 -24.401 38.426 1.00 31.50 17 LYS B O 1
ATOM 1455 N N . THR B 1 19 ? 22.558 -26.066 39.848 1.00 34.57 18 THR B N 1
ATOM 1456 C CA . THR B 1 19 ? 21.545 -25.680 40.828 1.00 37.55 18 THR B CA 1
ATOM 1457 C C . THR B 1 19 ? 21.899 -24.313 41.431 1.00 37.11 18 THR B C 1
ATOM 1458 O O . THR B 1 19 ? 21.026 -23.475 41.617 1.00 39.47 18 THR B O 1
ATOM 1462 N N . THR B 1 20 ? 23.181 -24.058 41.664 1.00 35.71 19 THR B N 1
ATOM 1463 C CA . THR B 1 20 ? 23.624 -22.735 42.159 1.00 33.69 19 THR B CA 1
ATOM 1464 C C . THR B 1 20 ? 23.270 -21.622 41.167 1.00 33.54 19 THR B C 1
ATOM 1465 O O . THR B 1 20 ? 22.862 -20.553 41.573 1.00 34.76 19 THR B O 1
ATOM 1469 N N . GLU B 1 21 ? 23.408 -21.870 39.868 1.00 32.86 20 GLU B N 1
ATOM 1470 C CA . GLU B 1 21 ? 23.009 -20.850 38.893 1.00 31.48 20 GLU B CA 1
ATOM 1471 C C . GLU B 1 21 ? 21.484 -20.692 38.843 1.00 30.84 20 GLU B C 1
ATOM 1472 O O . GLU B 1 21 ? 20.983 -19.590 38.746 1.00 33.96 20 GLU B O 1
ATOM 1478 N N . LEU B 1 22 ? 20.754 -21.778 38.988 1.00 29.83 21 LEU B N 1
ATOM 1479 C CA . LEU B 1 22 ? 19.309 -21.711 39.087 1.00 30.30 21 LEU B CA 1
ATOM 1480 C C . LEU B 1 22 ? 18.874 -20.833 40.276 1.00 32.34 21 LEU B C 1
ATOM 1481 O O . LEU B 1 22 ? 17.961 -20.018 40.130 1.00 32.51 21 LEU B O 1
ATOM 1486 N N . MET B 1 23 ? 19.504 -21.034 41.431 1.00 32.31 22 MET B N 1
ATOM 1487 C CA . MET B 1 23 ? 19.113 -20.333 42.616 1.00 35.22 22 MET B CA 1
ATOM 1488 C C . MET B 1 23 ? 19.600 -18.886 42.575 1.00 35.27 22 MET B C 1
ATOM 1489 O O . MET B 1 23 ? 18.960 -18.017 43.152 1.00 35.98 22 MET B O 1
ATOM 1494 N N . ARG B 1 24 ? 20.700 -18.622 41.873 1.00 32.23 23 ARG B N 1
ATOM 1495 C CA . ARG B 1 24 ? 21.094 -17.248 41.633 1.00 32.35 23 ARG B CA 1
ATOM 1496 C C . ARG B 1 24 ? 19.972 -16.539 40.854 1.00 32.63 23 ARG B C 1
ATOM 1497 O O . ARG B 1 24 ? 19.616 -15.393 41.152 1.00 33.38 23 ARG B O 1
ATOM 1505 N N . ARG B 1 25 ? 19.404 -17.202 39.862 1.00 32.70 24 ARG B N 1
ATOM 1506 C CA . ARG B 1 25 ? 18.324 -16.539 39.115 1.00 35.22 24 ARG B CA 1
ATOM 1507 C C . ARG B 1 25 ? 17.075 -16.346 39.986 1.00 36.76 24 ARG B C 1
ATOM 1508 O O . ARG B 1 25 ? 16.410 -15.310 39.914 1.00 37.09 24 ARG B O 1
ATOM 1516 N N . VAL B 1 26 ? 16.804 -17.320 40.849 1.00 37.73 25 VAL B N 1
ATOM 1517 C CA . VAL B 1 26 ? 15.699 -17.225 41.784 1.00 38.82 25 VAL B CA 1
ATOM 1518 C C . VAL B 1 26 ? 15.890 -16.061 42.757 1.00 39.53 25 VAL B C 1
ATOM 1519 O O . VAL B 1 26 ? 15.017 -15.192 42.822 1.00 40.84 25 VAL B O 1
ATOM 1523 N N . LYS B 1 27 ? 17.041 -16.000 43.436 1.00 38.94 26 LYS B N 1
ATOM 1524 C CA . LYS B 1 27 ? 17.345 -14.914 44.378 1.00 42.06 26 LYS B CA 1
ATOM 1525 C C . LYS B 1 27 ? 17.232 -13.524 43.721 1.00 42.00 26 LYS B C 1
ATOM 1526 O O . LYS B 1 27 ? 16.791 -12.574 44.336 1.00 44.75 26 LYS B O 1
ATOM 1528 N N . ARG B 1 28 ? 17.635 -13.434 42.475 1.00 42.06 27 ARG B N 1
ATOM 1529 C CA . ARG B 1 28 ? 17.611 -12.191 41.734 1.00 43.80 27 ARG B CA 1
ATOM 1530 C C . ARG B 1 28 ? 16.162 -11.715 41.559 1.00 41.54 27 ARG B C 1
ATOM 1531 O O . ARG B 1 28 ? 15.863 -10.535 41.767 1.00 39.90 27 ARG B O 1
ATOM 1539 N N . GLU B 1 29 ? 15.274 -12.663 41.265 1.00 39.57 28 GLU B N 1
ATOM 1540 C CA . GLU B 1 29 ? 13.854 -12.379 41.157 1.00 42.85 28 GLU B CA 1
ATOM 1541 C C . GLU B 1 29 ? 13.206 -11.984 42.494 1.00 44.00 28 GLU B C 1
ATOM 1542 O O . GLU B 1 29 ? 12.403 -11.068 42.533 1.00 44.19 28 GLU B O 1
ATOM 1548 N N . ILE B 1 30 ? 13.581 -12.673 43.562 1.00 41.88 29 ILE B N 1
ATOM 1549 C CA . ILE B 1 30 ? 13.086 -12.384 44.882 1.00 43.15 29 ILE B CA 1
ATOM 1550 C C . ILE B 1 30 ? 13.460 -10.951 45.289 1.00 44.83 29 ILE B C 1
ATOM 1551 O O . ILE B 1 30 ? 12.662 -10.278 45.948 1.00 45.91 29 ILE B O 1
ATOM 1556 N N . HIS B 1 31 ? 14.649 -10.480 44.928 1.00 43.40 30 HIS B N 1
ATOM 1557 C CA . HIS B 1 31 ? 14.996 -9.089 45.234 1.00 45.84 30 HIS B CA 1
ATOM 1558 C C . HIS B 1 31 ? 14.062 -8.063 44.601 1.00 46.84 30 HIS B C 1
ATOM 1559 O O . HIS B 1 31 ? 13.904 -6.980 45.131 1.00 45.74 30 HIS B O 1
ATOM 1566 N N . ALA B 1 32 ? 13.488 -8.406 43.449 1.00 47.31 31 ALA B N 1
ATOM 1567 C CA . ALA B 1 32 ? 12.510 -7.542 42.788 1.00 50.27 31 ALA B CA 1
ATOM 1568 C C . ALA B 1 32 ? 11.059 -7.922 43.130 1.00 53.08 31 ALA B C 1
ATOM 1569 O O . ALA B 1 32 ? 10.130 -7.557 42.415 1.00 52.77 31 ALA B O 1
ATOM 1571 N N . ARG B 1 33 ? 10.879 -8.658 44.225 1.00 55.25 32 ARG B N 1
ATOM 1572 C CA . ARG B 1 33 ? 9.573 -8.982 44.764 1.00 57.91 32 ARG B CA 1
ATOM 1573 C C . ARG B 1 33 ? 8.688 -9.739 43.803 1.00 57.75 32 ARG B C 1
ATOM 1574 O O . ARG B 1 33 ? 7.479 -9.591 43.820 1.00 64.67 32 ARG B O 1
ATOM 1582 N N . ARG B 1 34 ? 9.299 -10.550 42.968 1.00 52.94 33 ARG B N 1
ATOM 1583 C CA . ARG B 1 34 ? 8.586 -11.468 42.122 1.00 52.32 33 ARG B CA 1
ATOM 1584 C C . ARG B 1 34 ? 8.610 -12.802 42.905 1.00 52.33 33 ARG B C 1
ATOM 1585 O O . ARG B 1 34 ? 9.599 -13.122 43.553 1.00 54.16 33 ARG B O 1
ATOM 1587 N N . SER B 1 35 ? 7.521 -13.564 42.874 1.00 52.75 34 SER B N 1
ATOM 1588 C CA . SER B 1 35 ? 7.403 -14.778 43.679 1.00 52.51 34 SER B CA 1
ATOM 1589 C C . SER B 1 35 ? 7.894 -15.999 42.924 1.00 48.51 34 SER B C 1
ATOM 1590 O O . SER B 1 35 ? 7.675 -16.106 41.734 1.00 45.41 34 SER B O 1
ATOM 1593 N N . CYS B 1 36 ? 8.523 -16.929 43.643 1.00 49.46 35 CYS B N 1
ATOM 1594 C CA . CYS B 1 36 ? 9.205 -18.072 43.042 1.00 49.40 35 CYS B CA 1
ATOM 1595 C C . CYS B 1 36 ? 8.818 -19.421 43.617 1.00 49.68 35 CYS B C 1
ATOM 1596 O O . CYS B 1 36 ? 8.789 -19.601 44.814 1.00 53.12 35 CYS B O 1
ATOM 1599 N N . PHE B 1 37 ? 8.567 -20.380 42.744 1.00 49.60 36 PHE B N 1
ATOM 1600 C CA . PHE B 1 37 ? 8.247 -21.741 43.141 1.00 52.80 36 PHE B CA 1
ATOM 1601 C C . PHE B 1 37 ? 9.374 -22.659 42.658 1.00 49.97 36 PHE B C 1
ATOM 1602 O O . PHE B 1 37 ? 9.579 -22.834 41.451 1.00 45.24 36 PHE B O 1
ATOM 1610 N N . VAL B 1 38 ? 10.092 -23.238 43.613 1.00 48.35 37 VAL B N 1
ATOM 1611 C CA . VAL B 1 38 ? 11.176 -24.140 43.337 1.00 46.57 37 VAL B CA 1
ATOM 1612 C C . VAL B 1 38 ? 10.658 -25.569 43.420 1.00 48.47 37 VAL B C 1
ATOM 1613 O O . VAL B 1 38 ? 10.098 -25.965 44.455 1.00 53.28 37 VAL B O 1
ATOM 1617 N N . ILE B 1 39 ? 10.840 -26.337 42.347 1.00 46.93 38 ILE B N 1
ATOM 1618 C CA . ILE B 1 39 ? 10.416 -27.730 42.299 1.00 48.93 38 ILE B CA 1
ATOM 1619 C C . ILE B 1 39 ? 11.620 -28.649 42.180 1.00 50.67 38 ILE B C 1
ATOM 1620 O O . ILE B 1 39 ? 12.437 -28.486 41.283 1.00 49.53 38 ILE B O 1
ATOM 1625 N N . LYS B 1 40 ? 11.705 -29.631 43.073 1.00 54.76 39 LYS B N 1
ATOM 1626 C CA . LYS B 1 40 ? 12.841 -30.541 43.159 1.00 57.20 39 LYS B CA 1
ATOM 1627 C C . LYS B 1 40 ? 12.387 -31.972 42.907 1.00 58.88 39 LYS B C 1
ATOM 1628 O O . LYS B 1 40 ? 11.191 -32.286 42.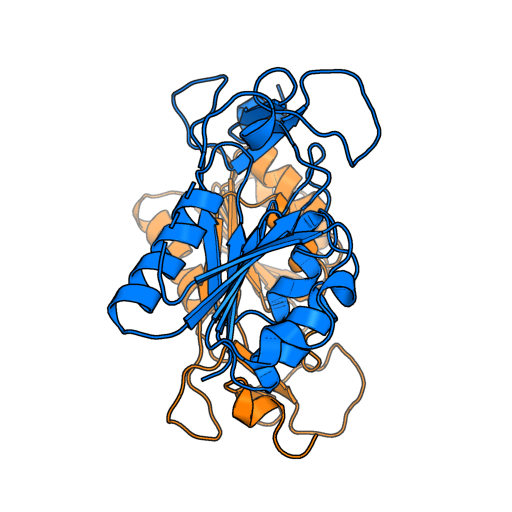953 1.00 64.64 39 LYS B O 1
ATOM 1634 N N . TYR B 1 41 ? 13.339 -32.858 42.663 1.00 56.45 40 TYR B N 1
ATOM 1635 C CA . TYR B 1 41 ? 13.015 -34.253 42.361 1.00 58.17 40 TYR B CA 1
ATOM 1636 C C . TYR B 1 41 ? 13.056 -35.045 43.648 1.00 59.90 40 TYR B C 1
ATOM 1637 O O . TYR B 1 41 ? 14.102 -35.128 44.267 1.00 60.95 40 TYR B O 1
ATOM 1646 N N . SER B 1 42 ? 11.929 -35.617 44.051 1.00 63.56 41 SER B N 1
ATOM 1647 C CA . SER B 1 42 ? 11.801 -36.197 45.387 1.00 69.83 41 SER B CA 1
ATOM 1648 C C . SER B 1 42 ? 12.760 -37.360 45.614 1.00 76.80 41 SER B C 1
ATOM 1649 O O . SER B 1 42 ? 13.196 -37.579 46.747 1.00 78.46 41 SER B O 1
ATOM 1652 N N . LYS B 1 43 ? 13.125 -38.084 44.553 1.00 81.71 42 LYS B N 1
ATOM 1653 C CA . LYS B 1 43 ? 14.009 -39.251 44.722 1.00 85.97 42 LYS B CA 1
ATOM 1654 C C . LYS B 1 43 ? 15.522 -39.004 44.846 1.00 80.30 42 LYS B C 1
ATOM 1655 O O . LYS B 1 43 ? 16.232 -39.924 45.225 1.00 80.97 42 LYS B O 1
ATOM 1661 N N . ASP B 1 44 ? 16.035 -37.804 44.571 1.00 76.17 43 ASP B N 1
ATOM 1662 C CA . ASP B 1 44 ? 17.486 -37.583 44.735 1.00 75.27 43 ASP B CA 1
ATOM 1663 C C . ASP B 1 44 ? 17.835 -37.399 46.216 1.00 75.36 43 ASP B C 1
ATOM 1664 O O . ASP B 1 44 ? 17.756 -36.295 46.736 1.00 75.70 43 ASP B O 1
ATOM 1669 N N . LEU B 1 60 ? 8.619 -14.823 49.806 1.00 97.82 59 LEU B N 1
ATOM 1670 C CA . LEU B 1 60 ? 8.052 -14.926 48.462 1.00 96.26 59 LEU B CA 1
ATOM 1671 C C . LEU B 1 60 ? 8.605 -16.182 47.722 1.00 91.73 59 LEU B C 1
ATOM 1672 O O . LEU B 1 60 ? 8.735 -16.186 46.498 1.00 79.35 59 LEU B O 1
ATOM 1674 N N . ARG B 1 61 ? 8.891 -17.246 48.481 1.00 92.06 60 ARG B N 1
ATOM 1675 C CA . ARG B 1 61 ? 9.525 -18.461 47.965 1.00 88.55 60 ARG B CA 1
ATOM 1676 C C . ARG B 1 61 ? 8.862 -19.724 48.521 1.00 86.16 60 ARG B C 1
ATOM 1677 O O . ARG B 1 61 ? 8.590 -19.823 49.705 1.00 93.12 60 ARG B O 1
ATOM 1685 N N . ALA B 1 62 ? 8.588 -20.687 47.656 1.00 82.17 61 ALA B N 1
ATOM 1686 C CA . ALA B 1 62 ? 8.052 -21.972 48.098 1.00 78.38 61 ALA B CA 1
ATOM 1687 C C . ALA B 1 62 ? 8.877 -23.072 47.479 1.00 72.64 61 ALA B C 1
ATOM 1688 O O . ALA B 1 62 ? 9.458 -22.866 46.413 1.00 72.06 61 ALA B O 1
ATOM 1690 N N . GLN B 1 63 ? 8.930 -24.230 48.132 1.00 68.28 62 GLN B N 1
ATOM 1691 C CA . GLN B 1 63 ? 9.687 -25.371 47.624 1.00 64.30 62 GLN B CA 1
ATOM 1692 C C . GLN B 1 63 ? 8.822 -26.623 47.633 1.00 64.36 62 GLN B C 1
ATOM 1693 O O . GLN B 1 63 ? 8.095 -26.850 48.558 1.00 69.49 62 GLN B O 1
ATOM 1695 N N . ALA B 1 64 ? 8.894 -27.435 46.595 1.00 62.70 63 ALA B N 1
ATOM 1696 C CA . ALA B 1 64 ? 8.194 -28.725 46.586 1.00 63.29 63 ALA B CA 1
ATOM 1697 C C . ALA B 1 64 ? 9.122 -29.813 46.036 1.00 61.79 63 ALA B C 1
ATOM 1698 O O . ALA B 1 64 ? 9.970 -29.554 45.183 1.00 61.60 63 ALA B O 1
ATOM 1700 N N . ALA B 1 65 ? 8.962 -31.024 46.536 1.00 63.16 64 ALA B N 1
ATOM 1701 C CA . ALA B 1 65 ? 9.752 -32.176 46.115 1.00 63.42 64 ALA B CA 1
ATOM 1702 C C . ALA B 1 65 ? 8.769 -33.205 45.567 1.00 66.29 64 ALA B C 1
ATOM 1703 O O . ALA B 1 65 ? 7.845 -33.586 46.257 1.00 69.73 64 ALA B O 1
ATOM 1705 N N . VAL B 1 66 ? 8.939 -33.623 44.322 1.00 66.43 65 VAL B N 1
ATOM 1706 C CA . VAL B 1 66 ? 7.986 -34.527 43.672 1.00 69.89 65 VAL B CA 1
ATOM 1707 C C . VAL B 1 66 ? 8.728 -35.397 42.683 1.00 70.97 65 VAL B C 1
ATOM 1708 O O . VAL B 1 66 ? 9.888 -35.117 42.374 1.00 69.89 65 VAL B O 1
ATOM 1712 N N . SER B 1 67 ? 8.068 -36.439 42.192 1.00 73.10 66 SER B N 1
ATOM 1713 C CA . SER B 1 67 ? 8.660 -37.309 41.173 1.00 76.05 66 SER B CA 1
ATOM 1714 C C . SER B 1 67 ? 8.029 -37.137 39.786 1.00 75.30 66 SER B C 1
ATOM 1715 O O . SER B 1 67 ? 8.606 -37.555 38.780 1.00 75.32 66 SER B O 1
ATOM 1718 N N . GLN B 1 68 ? 6.847 -36.525 39.765 1.00 77.49 67 GLN B N 1
ATOM 1719 C CA . GLN B 1 68 ? 6.110 -36.193 38.558 1.00 77.80 67 GLN B CA 1
ATOM 1720 C C . GLN B 1 68 ? 5.618 -34.766 38.748 1.00 70.35 67 GLN B C 1
ATOM 1721 O O . GLN B 1 68 ? 5.209 -34.387 39.848 1.00 68.10 67 GLN B O 1
ATOM 1727 N N . LEU B 1 69 ? 5.630 -33.979 37.688 1.00 64.25 68 LEU B N 1
ATOM 1728 C CA . LEU B 1 69 ? 5.233 -32.573 37.791 1.00 62.58 68 LEU B CA 1
ATOM 1729 C C . LEU B 1 69 ? 3.720 -32.379 37.973 1.00 64.64 68 LEU B C 1
ATOM 1730 O O . LEU B 1 69 ? 3.262 -31.332 38.470 1.00 66.50 68 LEU B O 1
ATOM 1735 N N . THR B 1 70 ? 2.939 -33.390 37.615 1.00 64.60 69 THR B N 1
ATOM 1736 C CA . THR B 1 70 ? 1.512 -33.355 37.924 1.00 66.85 69 THR B CA 1
ATOM 1737 C C . THR B 1 70 ? 1.212 -33.329 39.440 1.00 67.73 69 THR B C 1
ATOM 1738 O O . THR B 1 70 ? 0.187 -32.810 39.825 1.00 67.69 69 THR B O 1
ATOM 1742 N N . GLU B 1 71 ? 2.107 -33.858 40.276 1.00 69.13 70 GLU B N 1
ATOM 1743 C CA . GLU B 1 71 ? 1.957 -33.845 41.749 1.00 74.08 70 GLU B CA 1
ATOM 1744 C C . GLU B 1 71 ? 1.866 -32.440 42.364 1.00 74.94 70 GLU B C 1
ATOM 1745 O O . GLU B 1 71 ? 1.601 -32.289 43.564 1.00 78.49 70 GLU B O 1
ATOM 1751 N N . VAL B 1 72 ? 2.098 -31.428 41.543 1.00 72.98 71 VAL B N 1
ATOM 1752 C CA . VAL B 1 72 ? 2.039 -30.033 41.946 1.00 74.33 71 VAL B CA 1
ATOM 1753 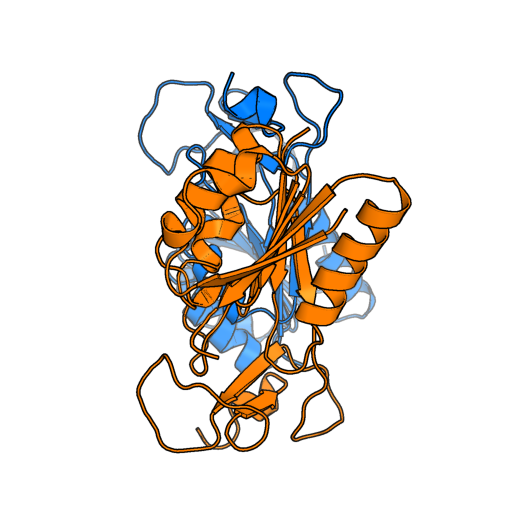C C . VAL B 1 72 ? 0.690 -29.382 41.552 1.00 74.04 71 VAL B C 1
ATOM 1754 O O . VAL B 1 72 ? 0.343 -28.297 42.041 1.00 74.64 71 VAL B O 1
ATOM 1758 N N . ARG B 1 73 ? -0.061 -30.053 40.681 1.00 73.21 72 ARG B N 1
ATOM 1759 C CA . ARG B 1 73 ? -1.418 -29.637 40.318 1.00 75.44 72 ARG B CA 1
ATOM 1760 C C . ARG B 1 73 ? -1.439 -28.194 39.752 1.00 72.90 72 ARG B C 1
ATOM 1761 O O . ARG B 1 73 ? -0.759 -27.895 38.753 1.00 73.76 72 ARG B O 1
ATOM 1763 N N . ASP B 1 74 ? -2.197 -27.311 40.389 1.00 72.85 73 ASP B N 1
ATOM 1764 C CA . ASP B 1 74 ? -2.372 -25.942 39.934 1.00 72.58 73 ASP B CA 1
ATOM 1765 C C . ASP B 1 74 ? -1.591 -24.978 40.795 1.00 69.82 73 ASP B C 1
ATOM 1766 O O . ASP B 1 74 ? -1.708 -23.764 40.610 1.00 68.93 73 ASP B O 1
ATOM 1771 N N . THR B 1 75 ? -0.793 -25.487 41.735 1.00 67.23 74 THR B N 1
ATOM 1772 C CA . THR B 1 75 ? -0.190 -24.605 42.715 1.00 65.83 74 THR B CA 1
ATOM 1773 C C . THR B 1 75 ? 0.782 -23.635 42.036 1.00 63.28 74 THR B C 1
ATOM 1774 O O . THR B 1 75 ? 0.924 -22.503 42.512 1.00 65.10 74 THR B O 1
ATOM 1778 N N . TRP B 1 76 ? 1.383 -24.033 40.903 1.00 57.72 75 TRP B N 1
ATOM 1779 C CA . TRP B 1 76 ? 2.304 -23.160 40.151 1.00 55.21 75 TRP B CA 1
ATOM 1780 C C . TRP B 1 76 ? 1.684 -21.853 39.651 1.00 55.80 75 TRP B C 1
ATOM 1781 O O . TRP B 1 76 ? 2.419 -20.880 39.443 1.00 54.48 75 TRP B O 1
ATOM 1792 N N . LYS B 1 77 ? 0.352 -21.815 39.492 1.00 57.90 76 LYS B N 1
ATOM 1793 C CA . LYS B 1 77 ? -0.336 -20.643 38.904 1.00 57.60 76 LYS B CA 1
ATOM 1794 C C . LYS B 1 77 ? -0.192 -19.395 39.760 1.00 57.14 76 LYS B C 1
ATOM 1795 O O . LYS B 1 77 ? -0.370 -18.294 39.256 1.00 57.73 76 LYS B O 1
ATOM 1797 N N . ARG B 1 78 ? 0.132 -19.550 41.043 1.00 58.51 77 ARG B N 1
ATOM 1798 C CA . ARG B 1 78 ? 0.149 -18.408 41.988 1.00 61.49 77 ARG B CA 1
ATOM 1799 C C . ARG B 1 78 ? 1.507 -17.720 41.994 1.00 58.99 77 ARG B C 1
ATOM 1800 O O . ARG B 1 78 ? 1.660 -16.668 42.604 1.00 59.95 77 ARG B O 1
ATOM 1802 N N . PHE B 1 79 ? 2.473 -18.290 41.281 1.00 56.47 78 PHE B N 1
ATOM 1803 C CA . PHE B 1 79 ? 3.834 -17.796 41.305 1.00 54.54 78 PHE B CA 1
ATOM 1804 C C . PHE B 1 79 ? 4.199 -17.120 39.992 1.00 53.21 78 PHE B C 1
ATOM 1805 O O . PHE B 1 79 ? 3.679 -17.485 38.935 1.00 52.58 78 PHE B O 1
ATOM 1813 N N . ASP B 1 80 ? 5.104 -16.140 40.071 1.00 51.67 79 ASP B N 1
ATOM 1814 C CA . ASP B 1 80 ? 5.624 -15.436 38.898 1.00 51.17 79 ASP B CA 1
ATOM 1815 C C . ASP B 1 80 ? 6.690 -16.259 38.202 1.00 47.96 79 ASP B C 1
ATOM 1816 O O . ASP B 1 80 ? 6.833 -16.167 36.992 1.00 48.03 79 ASP B O 1
ATOM 1821 N N . VAL B 1 81 ? 7.450 -17.028 38.978 1.00 45.28 80 VAL B N 1
ATOM 1822 C CA . VAL B 1 81 ? 8.628 -17.707 38.496 1.00 41.88 80 VAL B CA 1
ATOM 1823 C C . VAL B 1 81 ? 8.631 -19.153 38.973 1.00 42.40 80 VAL B C 1
ATOM 1824 O O . VAL B 1 81 ? 8.359 -19.409 40.133 1.00 44.82 80 VAL B O 1
ATOM 1828 N N . LEU B 1 82 ? 8.923 -20.086 38.076 1.00 41.31 81 LEU B N 1
ATOM 1829 C CA . LEU B 1 82 ? 9.048 -21.504 38.419 1.00 42.62 81 LEU B CA 1
ATOM 1830 C C . LEU B 1 82 ? 10.460 -21.977 38.136 1.00 40.81 81 LEU B C 1
ATOM 1831 O O . LEU B 1 82 ? 10.997 -21.715 37.064 1.00 42.10 81 LEU B O 1
ATOM 1836 N N . ALA B 1 83 ? 11.034 -22.705 39.074 1.00 39.38 82 ALA B N 1
ATOM 1837 C CA . ALA B 1 83 ? 12.426 -23.092 38.998 1.00 39.27 82 ALA B CA 1
ATOM 1838 C C . ALA B 1 83 ? 12.478 -24.592 39.204 1.00 38.64 82 ALA B C 1
ATOM 1839 O O . ALA B 1 83 ? 12.261 -25.064 40.299 1.00 38.97 82 ALA B O 1
ATOM 1841 N N . ILE B 1 84 ? 12.741 -25.342 38.148 1.00 37.53 83 ILE B N 1
ATOM 1842 C CA . ILE B 1 84 ? 12.664 -26.783 38.230 1.00 37.89 83 ILE B CA 1
ATOM 1843 C C . ILE B 1 84 ? 14.089 -27.307 38.285 1.00 37.16 83 ILE B C 1
ATOM 1844 O O . ILE B 1 84 ? 14.878 -27.047 37.420 1.00 35.99 83 ILE B O 1
ATOM 1849 N N . ASP B 1 85 ? 14.410 -28.062 39.304 1.00 40.30 84 ASP B N 1
ATOM 1850 C CA . ASP B 1 85 ? 15.760 -28.593 39.481 1.00 40.75 84 ASP B CA 1
ATOM 1851 C C . ASP B 1 85 ? 15.812 -30.078 39.065 1.00 43.08 84 ASP B C 1
ATOM 1852 O O . ASP B 1 85 ? 14.845 -30.847 39.290 1.00 47.62 84 ASP B O 1
ATOM 1857 N N . GLU B 1 86 ? 16.942 -30.486 38.491 1.00 43.03 85 GLU B N 1
ATOM 1858 C CA . GLU B 1 86 ? 17.147 -31.855 37.994 1.00 43.29 85 GLU B CA 1
ATOM 1859 C C . GLU B 1 86 ? 16.036 -32.236 37.043 1.00 43.23 85 GLU B C 1
ATOM 1860 O O . GLU B 1 86 ? 15.396 -33.277 37.186 1.00 46.70 85 GLU B O 1
ATOM 1866 N N . GLY B 1 87 ? 15.799 -31.368 36.076 1.00 40.49 86 GLY B N 1
ATOM 1867 C CA . GLY B 1 87 ? 14.693 -31.546 35.141 1.00 42.92 86 GLY B CA 1
ATOM 1868 C C . GLY B 1 87 ? 14.733 -32.815 34.299 1.00 43.78 86 GLY B C 1
ATOM 1869 O O . GLY B 1 87 ? 13.707 -33.247 33.749 1.00 44.64 86 GLY B O 1
ATOM 1870 N N . GLN B 1 88 ? 15.900 -33.445 34.221 1.00 43.48 87 GLN B N 1
ATOM 1871 C CA . GLN B 1 88 ? 16.026 -34.680 33.448 1.00 44.83 87 GLN B CA 1
ATOM 1872 C C . GLN B 1 88 ? 15.113 -35.799 33.924 1.00 46.92 87 GLN B C 1
ATOM 1873 O O . GLN B 1 88 ? 14.843 -36.695 33.162 1.00 51.64 87 GLN B O 1
ATOM 1879 N N . PHE B 1 89 ? 14.665 -35.765 35.176 1.00 48.44 88 PHE B N 1
ATOM 1880 C CA . PHE B 1 89 ? 13.907 -36.884 35.746 1.00 50.01 88 PHE B CA 1
ATOM 1881 C C . PHE B 1 89 ? 12.396 -36.763 35.571 1.00 51.29 88 PHE B C 1
ATOM 1882 O O . PHE B 1 89 ? 11.684 -37.695 35.863 1.00 57.79 88 PHE B O 1
ATOM 1890 N N . PHE B 1 90 ? 11.903 -35.627 35.091 1.00 51.23 89 PHE B N 1
ATOM 1891 C CA . PHE B 1 90 ? 10.462 -35.407 34.933 1.00 50.95 89 PHE B CA 1
ATOM 1892 C C . PHE B 1 90 ? 9.971 -35.718 33.535 1.00 52.89 89 PHE B C 1
ATOM 1893 O O . PHE B 1 90 ? 10.345 -35.044 32.580 1.00 53.51 89 PHE B O 1
ATOM 1901 N N . SER B 1 91 ? 9.106 -36.719 33.406 1.00 58.23 90 SER B N 1
ATOM 1902 C CA . SER B 1 91 ? 8.682 -37.190 32.072 1.00 59.97 90 SER B CA 1
ATOM 1903 C C . SER B 1 91 ? 7.740 -36.197 31.332 1.00 59.20 90 SER B C 1
ATOM 1904 O O . SER B 1 91 ? 7.700 -36.192 30.102 1.00 60.63 90 SER B O 1
ATOM 1907 N N . ASP B 1 92 ? 7.035 -35.341 32.080 1.00 58.08 91 ASP B N 1
ATOM 1908 C CA . ASP B 1 92 ? 6.058 -34.382 31.525 1.00 57.83 91 ASP B CA 1
ATOM 1909 C C . ASP B 1 92 ? 6.612 -32.948 31.433 1.00 54.86 91 ASP B C 1
ATOM 1910 O O . ASP B 1 92 ? 5.841 -31.977 31.360 1.00 54.38 91 ASP B O 1
ATOM 1915 N N . LEU B 1 93 ? 7.940 -32.821 31.432 1.00 49.75 92 LEU B N 1
ATOM 1916 C CA . LEU B 1 93 ? 8.616 -31.523 31.483 1.00 46.95 92 LEU B CA 1
ATOM 1917 C C . LEU B 1 93 ? 8.210 -30.555 30.379 1.00 45.53 92 LEU B C 1
ATOM 1918 O O . LEU B 1 93 ? 7.951 -29.363 30.624 1.00 46.17 92 LEU B O 1
ATOM 1923 N N . VAL B 1 94 ? 8.216 -31.041 29.152 1.00 44.94 93 VAL B N 1
ATOM 1924 C CA . VAL B 1 94 ? 7.975 -30.152 28.039 1.00 45.40 93 VAL B CA 1
ATOM 1925 C C . VAL B 1 94 ? 6.576 -29.531 28.155 1.00 47.05 93 VAL B C 1
ATOM 1926 O O . VAL B 1 94 ? 6.459 -28.312 28.191 1.00 47.50 93 VAL B O 1
ATOM 1930 N N . ASP B 1 95 ? 5.530 -30.351 28.211 1.00 49.18 94 ASP B N 1
ATOM 1931 C CA . ASP B 1 95 ? 4.152 -29.815 28.333 1.00 52.87 94 ASP B CA 1
ATOM 1932 C C . ASP B 1 95 ? 4.004 -28.873 29.535 1.00 50.88 94 ASP B C 1
ATOM 1933 O O . ASP B 1 95 ? 3.418 -27.811 29.422 1.00 50.36 94 ASP B O 1
ATOM 1938 N N . PHE B 1 96 ? 4.559 -29.262 30.671 1.00 49.14 95 PHE B N 1
ATOM 1939 C CA . PHE B 1 96 ? 4.477 -28.454 31.874 1.00 49.78 95 PHE B CA 1
ATOM 1940 C C . PHE B 1 96 ? 5.138 -27.080 31.723 1.00 48.92 95 PHE B C 1
ATOM 1941 O O . PHE B 1 96 ? 4.568 -26.056 32.121 1.00 48.09 95 PHE B O 1
ATOM 1949 N N . CYS B 1 97 ? 6.347 -27.059 31.160 1.00 46.62 96 CYS B N 1
ATOM 1950 C CA . CYS B 1 97 ? 7.035 -25.803 30.958 1.00 44.45 96 CYS B CA 1
ATOM 1951 C C . CYS B 1 97 ? 6.304 -24.927 29.944 1.00 43.22 96 CYS B C 1
ATOM 1952 O O . CYS B 1 97 ? 6.108 -23.743 30.189 1.00 46.76 96 CYS B O 1
ATOM 1955 N N . ASN B 1 98 ? 5.860 -25.470 28.832 1.00 43.76 97 ASN B N 1
ATOM 1956 C CA . ASN B 1 98 ? 5.160 -24.622 27.845 1.00 46.77 97 ASN B CA 1
ATOM 1957 C C . ASN B 1 98 ? 3.834 -24.085 28.322 1.00 47.39 97 ASN B C 1
ATOM 1958 O O . ASN B 1 98 ? 3.495 -22.937 28.052 1.00 48.70 97 ASN B O 1
ATOM 1963 N N . THR B 1 99 ? 3.103 -24.894 29.076 1.00 49.26 98 THR B N 1
ATOM 1964 C CA . THR B 1 99 ? 1.844 -24.479 29.626 1.00 49.11 98 THR B CA 1
ATOM 1965 C C . THR B 1 99 ? 2.097 -23.285 30.539 1.00 49.56 98 THR B C 1
ATOM 1966 O O . THR B 1 99 ? 1.377 -22.274 30.478 1.00 50.17 98 THR B O 1
ATOM 1970 N N . ALA B 1 100 ? 3.115 -23.387 31.391 1.00 47.42 99 ALA B N 1
ATOM 1971 C CA . ALA B 1 100 ? 3.404 -22.286 32.325 1.00 46.81 99 ALA B CA 1
ATOM 1972 C C . ALA B 1 100 ? 3.899 -21.028 31.593 1.00 45.90 99 ALA B C 1
ATOM 1973 O O . ALA B 1 100 ? 3.408 -19.904 31.844 1.00 45.14 99 ALA B O 1
ATOM 1975 N N . ALA B 1 101 ? 4.869 -21.214 30.685 1.00 42.62 100 ALA B N 1
ATOM 1976 C CA . ALA B 1 101 ? 5.395 -20.081 29.947 1.00 42.71 100 ALA B CA 1
ATOM 1977 C C . ALA B 1 101 ? 4.294 -19.420 29.100 1.00 44.16 100 ALA B C 1
ATOM 1978 O O . ALA B 1 101 ? 4.270 -18.191 28.950 1.00 43.18 100 ALA B O 1
ATOM 1980 N N . ASP B 1 102 ? 3.371 -20.223 28.581 1.00 45.71 101 ASP B N 1
ATOM 1981 C CA . ASP B 1 102 ? 2.220 -19.673 27.850 1.00 49.85 101 ASP B CA 1
ATOM 1982 C C . ASP B 1 102 ? 1.296 -18.881 28.740 1.00 49.83 101 ASP B C 1
ATOM 1983 O O . ASP B 1 102 ? 0.673 -17.933 28.299 1.00 52.84 101 ASP B O 1
ATOM 1988 N N . ALA B 1 103 ? 1.233 -19.237 30.012 1.00 49.57 102 ALA B N 1
ATOM 1989 C CA . ALA B 1 103 ? 0.429 -18.459 30.954 1.00 50.52 102 ALA B CA 1
ATOM 1990 C C . ALA B 1 103 ? 1.202 -17.274 31.555 1.00 49.32 102 ALA B C 1
ATOM 1991 O O . ALA B 1 103 ? 0.723 -16.658 32.487 1.00 48.72 102 ALA B O 1
ATOM 1993 N N . GLY B 1 104 ? 2.410 -16.981 31.049 1.00 47.56 103 GLY B N 1
ATOM 1994 C CA . GLY B 1 104 ? 3.149 -15.787 31.462 1.00 46.34 103 GLY B CA 1
ATOM 1995 C C . GLY B 1 104 ? 4.149 -16.024 32.571 1.00 45.13 103 GLY B C 1
ATOM 1996 O O . GLY B 1 104 ? 4.730 -15.077 33.096 1.00 44.39 103 GLY B O 1
ATOM 1997 N N . LYS B 1 105 ? 4.394 -17.281 32.928 1.00 45.32 104 LYS B N 1
ATOM 1998 C CA . LYS B 1 105 ? 5.452 -17.573 33.925 1.00 44.09 104 LYS B CA 1
ATOM 1999 C C . LYS B 1 105 ? 6.846 -17.542 33.293 1.00 40.87 104 LYS B C 1
ATOM 2000 O O . LYS B 1 105 ? 7.014 -17.862 32.116 1.00 36.16 104 LYS B O 1
ATOM 2006 N N . VAL B 1 106 ? 7.809 -17.126 34.110 1.00 39.48 105 VAL B N 1
ATOM 2007 C CA . VAL B 1 106 ? 9.204 -17.321 33.839 1.00 40.45 105 VAL B CA 1
ATOM 2008 C C . VAL B 1 106 ? 9.589 -18.691 34.373 1.00 40.23 105 VAL B C 1
ATOM 2009 O O . VAL B 1 106 ? 9.574 -18.913 35.584 1.00 40.03 105 VAL B O 1
ATOM 2013 N N . VAL B 1 107 ? 9.905 -19.611 33.454 1.00 39.53 106 VAL B N 1
ATOM 2014 C CA . VAL B 1 107 ? 10.249 -20.977 33.803 1.00 39.17 106 VAL B CA 1
ATOM 2015 C C . VAL B 1 107 ? 11.729 -21.156 33.589 1.00 39.11 106 VAL B C 1
ATOM 2016 O O . VAL B 1 107 ? 12.262 -20.772 32.549 1.00 40.74 106 VAL B O 1
ATOM 2020 N N . MET B 1 108 ? 12.394 -21.722 34.587 1.00 38.54 107 MET B N 1
ATOM 2021 C CA . MET B 1 108 ? 13.817 -21.925 34.574 1.00 35.54 107 MET B CA 1
ATOM 2022 C C . MET B 1 108 ? 14.001 -23.359 34.974 1.00 34.90 107 MET B C 1
ATOM 2023 O O . MET B 1 108 ? 13.446 -23.795 35.963 1.00 36.36 107 MET B O 1
ATOM 2027 N N . VAL B 1 109 ? 14.809 -24.079 34.212 1.00 34.68 108 VAL B N 1
ATOM 2028 C CA . VAL B 1 109 ? 15.060 -25.474 34.459 1.00 33.57 108 VAL B CA 1
ATOM 2029 C C . VAL B 1 109 ? 16.559 -25.706 34.574 1.00 32.83 108 VAL B C 1
ATOM 2030 O O . VAL B 1 109 ? 17.327 -25.223 33.736 1.00 32.18 108 VAL B O 1
ATOM 2034 N N . SER B 1 110 ? 16.983 -26.436 35.602 1.00 32.95 109 SER B N 1
ATOM 2035 C CA . SER B 1 110 ? 18.371 -26.878 35.734 1.00 34.91 109 SER B CA 1
ATOM 2036 C C . SER B 1 110 ? 18.375 -28.376 35.454 1.00 36.63 109 SER B C 1
ATOM 2037 O O . SER B 1 110 ? 17.551 -29.073 35.979 1.00 35.82 109 SER B O 1
ATOM 2040 N N . ALA B 1 111 ? 19.265 -28.849 34.586 1.00 36.69 110 ALA B N 1
ATOM 2041 C CA . ALA B 1 111 ? 19.314 -30.270 34.260 1.00 39.10 110 ALA B CA 1
ATOM 2042 C C . ALA B 1 111 ? 20.623 -30.679 33.597 1.00 37.85 110 ALA B C 1
ATOM 2043 O O . ALA B 1 111 ? 21.344 -29.848 33.029 1.00 35.02 110 ALA B O 1
ATOM 2045 N N . LEU B 1 112 ? 20.894 -31.976 33.686 1.00 37.33 111 LEU B N 1
ATOM 2046 C CA . LEU B 1 112 ? 21.862 -32.632 32.815 1.00 38.13 111 LEU B CA 1
ATOM 2047 C C . LEU B 1 112 ? 21.233 -32.826 31.424 1.00 40.10 111 LEU B C 1
ATOM 2048 O O . LEU B 1 112 ? 20.107 -33.310 31.300 1.00 40.77 111 LEU B O 1
ATOM 2053 N N . ASP B 1 113 ? 21.948 -32.442 30.384 1.00 42.15 112 ASP B N 1
ATOM 2054 C CA . ASP B 1 113 ? 21.468 -32.664 29.011 1.00 44.12 112 ASP B CA 1
ATOM 2055 C C . ASP B 1 113 ? 21.800 -34.073 28.588 1.00 42.71 112 ASP B C 1
ATOM 2056 O O . ASP B 1 113 ? 21.030 -34.696 27.879 1.00 45.01 112 ASP B O 1
ATOM 2061 N N . GLY B 1 114 ? 22.910 -34.593 29.102 1.00 40.06 113 GLY B N 1
ATOM 2062 C CA . GLY B 1 114 ? 23.334 -35.943 28.812 1.00 41.51 113 GLY B CA 1
ATOM 2063 C C . GLY B 1 114 ? 23.456 -36.854 30.028 1.00 41.64 113 GLY B C 1
ATOM 2064 O O . GLY B 1 114 ? 23.824 -36.409 31.115 1.00 40.71 113 GLY B O 1
ATOM 2065 N N . ASP B 1 115 ? 23.167 -38.141 29.840 1.00 42.15 114 ASP B N 1
ATOM 2066 C CA . ASP B 1 115 ? 23.447 -39.128 30.863 1.00 43.06 114 ASP B CA 1
ATOM 2067 C C . ASP B 1 115 ? 24.899 -39.597 30.720 1.00 43.99 114 ASP B C 1
ATOM 2068 O O . ASP B 1 115 ? 25.669 -39.028 29.939 1.00 41.83 114 ASP B O 1
ATOM 2073 N N . TYR B 1 116 ? 25.271 -40.644 31.461 1.00 45.52 115 TYR B N 1
ATOM 2074 C CA . TYR B 1 116 ? 26.660 -41.095 31.504 1.00 45.61 115 TYR B CA 1
ATOM 2075 C C . TYR B 1 116 ? 27.188 -41.647 30.181 1.00 47.11 115 TYR B C 1
ATOM 2076 O O . TYR B 1 116 ? 28.393 -41.822 30.037 1.00 47.39 115 TYR B O 1
ATOM 2085 N N . ARG B 1 117 ? 26.306 -41.873 29.219 1.00 47.95 116 ARG B N 1
ATOM 2086 C CA . ARG B 1 117 ? 26.719 -42.353 27.913 1.00 51.62 116 ARG B CA 1
ATOM 2087 C C . ARG B 1 117 ? 26.594 -41.265 26.860 1.00 49.58 116 ARG B C 1
ATOM 2088 O O . ARG B 1 117 ? 26.756 -41.517 25.673 1.00 50.16 116 ARG B O 1
ATOM 2096 N N . ARG B 1 118 ? 26.272 -40.060 27.308 1.00 46.92 117 ARG B N 1
ATOM 2097 C CA . ARG B 1 118 ? 25.983 -38.917 26.441 1.00 45.96 117 ARG B CA 1
ATOM 2098 C C . ARG B 1 118 ? 24.755 -39.085 25.559 1.00 47.68 117 ARG B C 1
ATOM 2099 O O . ARG B 1 118 ? 24.639 -38.490 24.496 1.00 46.60 117 ARG B O 1
ATOM 2107 N N . LYS B 1 119 ? 23.816 -39.882 26.044 1.00 51.40 118 LYS B N 1
ATOM 2108 C CA . LYS B 1 119 ? 22.513 -39.985 25.434 1.00 52.53 118 LYS B CA 1
ATOM 2109 C C . LYS B 1 119 ? 21.673 -38.907 26.047 1.00 49.80 118 LYS B C 1
ATOM 2110 O O . LYS B 1 119 ? 21.946 -38.476 27.160 1.00 50.86 118 LYS B O 1
ATOM 2116 N N . PRO B 1 120 ? 20.648 -38.449 25.330 1.00 50.76 119 PRO B N 1
ATOM 2117 C CA . PRO B 1 120 ? 19.724 -37.435 25.855 1.00 48.63 119 PRO B CA 1
ATOM 2118 C C . PRO B 1 120 ? 19.108 -37.879 27.152 1.00 46.85 119 PRO B C 1
ATOM 2119 O O . PRO B 1 120 ? 18.602 -38.976 27.223 1.00 49.45 119 PRO B O 1
ATOM 2123 N N . PHE B 1 121 ? 19.182 -37.050 28.181 1.00 46.34 120 PHE B N 1
ATOM 2124 C CA . PHE B 1 121 ? 18.639 -37.433 29.479 1.00 45.79 120 PHE B CA 1
ATOM 2125 C C . PHE B 1 121 ? 17.238 -36.876 29.585 1.00 44.87 120 PHE B C 1
ATOM 2126 O O . PHE B 1 121 ? 17.071 -35.644 29.538 1.00 42.26 120 PHE B O 1
ATOM 2134 N N . GLY B 1 122 ? 16.254 -37.779 29.748 1.00 44.38 121 GLY B N 1
ATOM 2135 C CA . GLY B 1 122 ? 14.851 -37.415 29.862 1.00 43.03 121 GLY B CA 1
ATOM 2136 C C . GLY B 1 122 ? 14.411 -36.600 28.662 1.00 44.32 121 GLY B C 1
ATOM 2137 O O . GLY B 1 122 ? 14.773 -36.931 27.529 1.00 45.32 121 GLY B O 1
ATOM 2138 N N . GLN B 1 123 ? 13.714 -35.488 28.908 1.00 44.82 122 GLN B N 1
ATOM 2139 C CA . GLN B 1 123 ? 13.199 -34.639 27.848 1.00 45.60 122 GLN B CA 1
ATOM 2140 C C . GLN B 1 123 ? 14.040 -33.353 27.677 1.00 43.47 122 GLN B C 1
ATOM 2141 O O . GLN B 1 123 ? 13.610 -32.388 27.040 1.00 42.14 122 GLN B O 1
ATOM 2147 N N . ILE B 1 124 ? 15.239 -33.321 28.233 1.00 41.58 123 ILE B N 1
ATOM 2148 C CA . ILE B 1 124 ? 15.995 -32.079 28.220 1.00 40.60 123 ILE B CA 1
ATOM 2149 C C . ILE B 1 124 ? 16.311 -31.614 26.811 1.00 41.63 123 ILE B C 1
ATOM 2150 O O . ILE B 1 124 ? 16.139 -30.423 26.489 1.00 39.77 123 ILE B O 1
ATOM 2155 N N . CYS B 1 125 ? 16.791 -32.537 25.979 1.00 42.42 124 CYS B N 1
ATOM 2156 C CA . CYS B 1 125 ? 17.137 -32.193 24.600 1.00 43.48 124 CYS B CA 1
ATOM 2157 C C . CYS B 1 125 ? 15.907 -31.809 23.794 1.00 42.26 124 CYS B C 1
ATOM 2158 O O . CYS B 1 125 ? 15.951 -30.943 22.943 1.00 39.60 124 CYS B O 1
ATOM 2161 N N . GLU B 1 126 ? 14.792 -32.423 24.122 1.00 45.56 125 GLU B N 1
ATOM 2162 C CA . GLU B 1 126 ? 13.509 -32.064 23.522 1.00 46.33 125 GLU B CA 1
ATOM 2163 C C . GLU B 1 126 ? 13.045 -30.658 23.873 1.00 40.13 125 GLU B C 1
ATOM 2164 O O . GLU B 1 126 ? 12.303 -30.042 23.117 1.00 39.51 125 GLU B O 1
ATOM 2170 N N . LEU B 1 127 ? 13.439 -30.170 25.040 1.00 35.52 126 LEU B N 1
ATOM 2171 C CA . LEU B 1 127 ? 12.998 -28.863 25.488 1.00 35.68 126 LEU B CA 1
ATOM 2172 C C . LEU B 1 127 ? 13.702 -27.757 24.752 1.00 35.56 126 LEU B C 1
ATOM 2173 O O . LEU B 1 127 ? 13.148 -26.682 24.564 1.00 40.48 126 LEU B O 1
ATOM 2178 N N . VAL B 1 128 ? 14.890 -28.039 24.236 1.00 34.29 127 VAL B N 1
ATOM 2179 C CA . VAL B 1 128 ? 15.746 -26.989 23.675 1.00 32.81 127 VAL B CA 1
ATOM 2180 C C . VAL B 1 128 ? 15.022 -26.061 22.680 1.00 32.95 127 VAL B C 1
ATOM 2181 O O . VAL B 1 128 ? 15.108 -24.849 22.816 1.00 32.46 127 VAL B O 1
ATOM 2185 N N . PRO B 1 129 ? 14.306 -26.623 21.704 1.00 33.85 128 PRO B N 1
ATOM 2186 C CA . PRO B 1 129 ? 13.531 -25.841 20.737 1.00 34.89 128 PRO B CA 1
ATOM 2187 C C . PRO B 1 129 ? 12.434 -24.958 21.312 1.00 36.16 128 PRO B C 1
ATOM 2188 O O . PRO B 1 129 ? 11.820 -24.205 20.558 1.00 37.36 128 PRO B O 1
ATOM 2192 N N . TYR B 1 130 ? 12.116 -25.121 22.598 1.00 34.98 129 TYR B N 1
ATOM 2193 C CA . TYR B 1 130 ? 11.101 -24.305 23.226 1.00 36.39 129 TYR B CA 1
ATOM 2194 C C . TYR B 1 130 ? 11.705 -23.178 24.090 1.00 36.35 129 TYR B C 1
ATOM 2195 O O . TYR B 1 130 ? 10.982 -22.370 24.667 1.00 36.25 129 TYR B O 1
ATOM 2204 N N . CYS B 1 131 ? 13.023 -23.144 24.211 1.00 36.00 130 CYS B N 1
ATOM 2205 C CA . CYS B 1 131 ? 13.650 -22.271 25.163 1.00 34.62 130 CYS B CA 1
ATOM 2206 C C . CYS B 1 131 ? 14.001 -20.961 24.555 1.00 35.50 130 CYS B C 1
ATOM 2207 O O . CYS B 1 131 ? 14.578 -20.911 23.491 1.00 36.82 130 CYS B O 1
ATOM 2210 N N . GLU B 1 132 ? 13.740 -19.882 25.273 1.00 36.46 131 GLU B N 1
ATOM 2211 C CA . GLU B 1 132 ? 14.292 -18.580 24.896 1.00 36.18 131 GLU B CA 1
ATOM 2212 C C . GLU B 1 132 ? 15.808 -18.504 25.159 1.00 34.77 131 GLU B C 1
ATOM 2213 O O . GLU B 1 132 ? 16.521 -17.717 24.539 1.00 34.47 131 GLU B O 1
ATOM 2219 N N . ALA B 1 133 ? 16.295 -19.313 26.085 1.00 33.04 132 ALA B N 1
ATOM 2220 C CA . ALA B 1 133 ? 17.682 -19.243 26.466 1.00 31.20 132 ALA B CA 1
ATOM 2221 C C . ALA B 1 133 ? 18.143 -20.624 26.879 1.00 30.68 132 ALA B C 1
ATOM 2222 O O . ALA B 1 133 ? 17.400 -21.403 27.492 1.00 28.33 132 ALA B O 1
ATOM 2224 N N . VAL B 1 134 ? 19.398 -20.886 26.588 1.00 31.88 133 VAL B N 1
ATOM 2225 C CA . VAL B 1 134 ? 20.040 -22.144 26.918 1.00 33.88 133 VAL B CA 1
ATOM 2226 C C . VAL B 1 134 ? 21.481 -21.814 27.305 1.00 34.48 133 VAL B C 1
ATOM 2227 O O . VAL B 1 134 ? 22.222 -21.254 26.472 1.00 35.47 133 VAL B O 1
ATOM 2231 N N . ASP B 1 135 ? 21.857 -22.106 28.548 1.00 30.75 134 ASP B N 1
ATOM 2232 C CA . ASP B 1 135 ? 23.206 -21.870 28.991 1.00 32.44 134 ASP B CA 1
ATOM 2233 C C . ASP B 1 135 ? 23.836 -23.183 29.437 1.00 31.92 134 ASP B C 1
ATOM 2234 O O . ASP B 1 135 ? 23.296 -23.865 30.311 1.00 33.51 134 ASP B O 1
ATOM 2239 N N . LYS B 1 136 ? 24.901 -23.591 28.748 1.00 30.63 135 LYS B N 1
ATOM 2240 C CA . LYS B 1 136 ? 25.604 -24.793 29.092 1.00 32.24 135 LYS B CA 1
ATOM 2241 C C . LYS B 1 136 ? 26.788 -24.446 29.946 1.00 32.14 135 LYS B C 1
ATOM 2242 O O . LYS B 1 136 ? 27.681 -23.737 29.493 1.00 35.82 135 LYS B O 1
ATOM 2248 N N . LEU B 1 137 ? 26.789 -24.922 31.181 1.00 30.83 136 LEU B N 1
ATOM 2249 C CA . LEU B 1 137 ? 27.866 -24.638 32.122 1.00 32.93 136 LEU B CA 1
ATOM 2250 C C . LEU B 1 137 ? 28.890 -25.759 32.104 1.00 34.42 136 LEU B C 1
ATOM 2251 O O . LEU B 1 137 ? 28.567 -26.926 31.841 1.00 37.69 136 LEU B O 1
ATOM 2256 N N . THR B 1 138 ? 30.141 -25.401 32.342 1.00 35.29 137 THR B N 1
ATOM 2257 C CA . THR B 1 138 ? 31.216 -26.385 32.392 1.00 34.60 137 THR B CA 1
ATOM 2258 C C . THR B 1 138 ? 31.561 -26.690 33.812 1.00 33.54 137 THR B C 1
ATOM 2259 O O . THR B 1 138 ? 31.343 -25.865 34.712 1.00 32.82 137 THR B O 1
ATOM 2263 N N . ALA B 1 139 ? 32.084 -27.890 34.016 1.00 34.23 138 ALA B N 1
ATOM 2264 C CA . ALA B 1 139 ? 32.746 -28.269 35.241 1.00 34.59 138 ALA B CA 1
ATOM 2265 C C . ALA B 1 139 ? 34.220 -28.204 34.954 1.00 36.02 138 ALA B C 1
ATOM 2266 O O . ALA B 1 139 ? 34.631 -27.776 33.891 1.00 34.21 138 ALA B O 1
ATOM 2268 N N . VAL B 1 140 ? 35.037 -28.591 35.922 1.00 40.01 139 VAL B N 1
ATOM 2269 C CA . VAL B 1 140 ? 36.467 -28.693 35.696 1.00 42.09 139 VAL B CA 1
ATOM 2270 C C . VAL B 1 140 ? 36.739 -30.160 35.760 1.00 43.75 139 VAL B C 1
ATOM 2271 O O . VAL B 1 140 ? 36.199 -30.821 36.621 1.00 44.43 139 VAL B O 1
ATOM 2275 N N . CYS B 1 141 ? 37.568 -30.667 34.841 1.00 45.85 140 CYS B N 1
ATOM 2276 C CA . CYS B 1 141 ? 37.715 -32.117 34.657 1.00 45.70 140 CYS B CA 1
ATOM 2277 C C . CYS B 1 141 ? 38.347 -32.667 35.862 1.00 45.41 140 CYS B C 1
ATOM 2278 O O . CYS B 1 141 ? 39.391 -32.188 36.268 1.00 45.18 140 CYS B O 1
ATOM 2281 N N . MET B 1 142 ? 37.714 -33.696 36.407 1.00 46.97 141 MET B N 1
ATOM 2282 C CA . MET B 1 142 ? 38.100 -34.237 37.694 1.00 51.73 141 MET B CA 1
ATOM 2283 C C . MET B 1 142 ? 39.129 -35.350 37.555 1.00 55.03 141 MET B C 1
ATOM 2284 O O . MET B 1 142 ? 39.515 -35.935 38.542 1.00 54.47 141 MET B O 1
ATOM 2289 N N . MET B 1 143 ? 39.579 -35.601 36.322 1.00 59.13 142 MET B N 1
ATOM 2290 C CA . MET B 1 143 ? 40.671 -36.536 36.035 1.00 63.67 142 MET B CA 1
ATOM 2291 C C . MET B 1 143 ? 41.990 -35.828 35.751 1.00 64.79 142 MET B C 1
ATOM 2292 O O . MET B 1 143 ? 42.976 -36.099 36.441 1.00 68.94 142 MET B O 1
ATOM 2297 N N . CYS B 1 144 ? 42.028 -34.965 34.733 1.00 60.03 143 CYS B N 1
ATOM 2298 C CA . CYS B 1 144 ? 43.288 -34.313 34.353 1.00 60.26 143 CYS B CA 1
ATOM 2299 C C . CYS B 1 144 ? 43.451 -32.982 35.040 1.00 60.79 143 CYS B C 1
ATOM 2300 O O . CYS B 1 144 ? 44.516 -32.398 34.967 1.00 62.36 143 CYS B O 1
ATOM 2303 N N . HIS B 1 145 ? 42.392 -32.476 35.667 1.00 65.36 144 HIS B N 1
ATOM 2304 C CA . HIS B 1 145 ? 42.448 -31.212 36.429 1.00 70.56 144 HIS B CA 1
ATOM 2305 C C . HIS B 1 145 ? 42.891 -30.000 35.619 1.00 70.49 144 HIS B C 1
ATOM 2306 O O . HIS B 1 145 ? 43.097 -28.924 36.176 1.00 70.95 144 HIS B O 1
ATOM 2313 N N . GLU B 1 146 ? 43.011 -30.174 34.309 1.00 73.04 145 GLU B N 1
ATOM 2314 C CA . GLU B 1 146 ? 43.7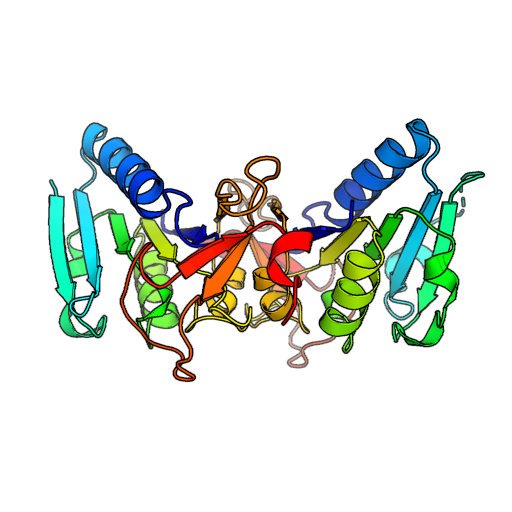49 -29.262 33.452 1.00 75.47 145 GLU B CA 1
ATOM 2315 C C . GLU B 1 146 ? 42.854 -28.688 32.332 1.00 69.06 145 GLU B C 1
ATOM 2316 O O . GLU B 1 146 ? 43.322 -27.879 31.531 1.00 72.49 145 GLU B O 1
ATOM 2322 N N . GLN B 1 147 ? 41.570 -29.060 32.301 1.00 60.81 146 GLN B N 1
ATOM 2323 C CA . GLN B 1 147 ? 40.727 -28.814 31.146 1.00 56.89 146 GLN B CA 1
ATOM 2324 C C . GLN B 1 147 ? 39.269 -28.622 31.612 1.00 52.23 146 GLN B C 1
ATOM 2325 O O . GLN B 1 147 ? 38.877 -29.161 32.636 1.00 49.03 146 GLN B O 1
ATOM 2331 N N . PRO B 1 148 ? 38.455 -27.835 30.877 1.00 48.83 147 PRO B N 1
ATOM 2332 C CA . PRO B 1 148 ? 37.032 -27.814 31.220 1.00 46.40 147 PRO B CA 1
ATOM 2333 C C . PRO B 1 148 ? 36.361 -29.142 30.923 1.00 44.28 147 PRO B C 1
ATOM 2334 O O . PRO B 1 148 ? 36.736 -29.798 29.961 1.00 42.43 147 PRO B O 1
ATOM 2338 N N . ALA B 1 149 ? 35.382 -29.502 31.744 1.00 40.69 148 ALA B N 1
ATOM 2339 C CA . ALA B 1 149 ? 34.627 -30.732 31.592 1.00 40.95 148 ALA B CA 1
ATOM 2340 C C . ALA B 1 149 ? 33.216 -30.446 31.116 1.00 40.11 148 ALA B C 1
ATOM 2341 O O . ALA B 1 149 ? 32.534 -29.583 31.667 1.00 38.98 148 ALA B O 1
ATOM 2343 N N . CYS B 1 150 ? 32.788 -31.162 30.085 1.00 39.77 149 CYS B N 1
ATOM 2344 C CA . CYS B 1 150 ? 31.448 -31.025 29.530 1.00 40.16 149 CYS B CA 1
ATOM 2345 C C . CYS B 1 150 ? 30.685 -32.334 29.648 1.00 39.48 149 CYS B C 1
ATOM 2346 O O . CYS B 1 150 ? 29.517 -32.388 29.348 1.00 39.58 149 CYS B O 1
ATOM 2349 N N . PHE B 1 151 ? 31.331 -33.398 30.117 1.00 40.61 150 PHE B N 1
ATOM 2350 C CA . PHE B 1 151 ? 30.687 -34.708 30.177 1.00 41.70 150 PHE B CA 1
ATOM 2351 C C . PHE B 1 151 ? 30.724 -35.279 31.572 1.00 41.75 150 PHE B C 1
ATOM 2352 O O . PHE B 1 151 ? 31.564 -34.891 32.387 1.00 44.01 150 PHE B O 1
ATOM 2360 N N . THR B 1 152 ? 29.828 -36.231 31.822 1.00 41.19 151 THR B N 1
ATOM 2361 C CA . THR B 1 152 ? 29.853 -37.009 33.058 1.00 41.10 151 THR B CA 1
ATOM 2362 C C . THR B 1 152 ? 30.152 -38.483 32.802 1.00 41.99 151 THR B C 1
ATOM 2363 O O . THR B 1 152 ? 29.461 -39.168 32.035 1.00 42.81 151 THR B O 1
ATOM 2367 N N . ARG B 1 153 ? 31.159 -38.980 33.506 1.00 43.69 152 ARG B N 1
ATOM 2368 C CA . ARG B 1 153 ? 31.502 -40.387 33.444 1.00 49.66 152 ARG B CA 1
ATOM 2369 C C . ARG B 1 153 ? 31.014 -41.082 34.709 1.00 49.45 152 ARG B C 1
ATOM 2370 O O . ARG B 1 153 ? 31.129 -40.541 35.808 1.00 46.94 152 ARG B O 1
ATOM 2378 N N . ARG B 1 154 ? 30.458 -42.279 34.545 1.00 52.39 153 ARG B N 1
ATOM 2379 C CA . ARG B 1 154 ? 30.036 -43.092 35.685 1.00 54.03 153 ARG B CA 1
ATOM 2380 C C . ARG B 1 154 ? 31.209 -43.958 36.086 1.00 57.29 153 ARG B C 1
ATOM 2381 O O . ARG B 1 154 ? 31.780 -44.641 35.238 1.00 60.83 153 ARG B O 1
ATOM 2389 N N . THR B 1 155 ? 31.586 -43.934 37.359 1.00 59.98 154 THR B N 1
ATOM 2390 C CA . THR B 1 155 ? 32.784 -44.670 37.809 1.00 64.66 154 THR B CA 1
ATOM 2391 C C . THR B 1 155 ? 32.493 -46.033 38.446 1.00 68.92 154 THR B C 1
ATOM 2392 O O . THR B 1 155 ? 33.410 -46.688 38.925 1.00 70.51 154 THR B O 1
ATOM 2396 N N . VAL B 1 156 ? 31.231 -46.452 38.454 1.00 70.56 155 VAL B N 1
ATOM 2397 C CA . VAL B 1 156 ? 30.868 -47.778 38.933 1.00 76.39 155 VAL B CA 1
ATOM 2398 C C . VAL B 1 156 ? 30.127 -48.543 37.853 1.00 79.17 155 VAL B C 1
ATOM 2399 O O . VAL B 1 156 ? 29.441 -47.952 37.016 1.00 78.13 155 VAL B O 1
ATOM 2403 N N . ASN B 1 157 ? 30.254 -49.863 37.903 1.00 83.15 156 ASN B N 1
ATOM 2404 C CA . ASN B 1 157 ? 29.777 -50.718 36.842 1.00 84.17 156 ASN B CA 1
ATOM 2405 C C . ASN B 1 157 ? 28.288 -51.060 36.951 1.00 83.42 156 ASN B C 1
ATOM 2406 O O . ASN B 1 157 ? 27.944 -52.182 37.273 1.00 89.42 156 ASN B O 1
ATOM 2411 N N . VAL B 1 158 ? 27.433 -50.080 36.653 1.00 79.55 157 VAL B N 1
ATOM 2412 C CA . VAL B 1 158 ? 25.969 -50.208 36.674 1.00 78.25 157 VAL B CA 1
ATOM 2413 C C . VAL B 1 158 ? 25.422 -49.703 35.332 1.00 76.22 157 VAL B C 1
ATOM 2414 O O . VAL B 1 158 ? 25.842 -48.653 34.869 1.00 71.06 157 VAL B O 1
ATOM 2418 N N . GLU B 1 159 ? 24.484 -50.439 34.724 1.00 79.54 158 GLU B N 1
ATOM 2419 C CA . GLU B 1 159 ? 23.978 -50.131 33.369 1.00 77.20 158 GLU B CA 1
ATOM 2420 C C . GLU B 1 159 ? 22.879 -49.070 33.375 1.00 74.13 158 GLU B C 1
ATOM 2421 O O . GLU B 1 159 ? 22.845 -48.190 32.508 1.00 70.68 158 GLU B O 1
ATOM 2423 N N . GLN B 1 160 ? 21.981 -49.172 34.349 1.00 74.61 159 GLN B N 1
ATOM 2424 C CA . GLN B 1 160 ? 20.727 -48.434 34.353 1.00 73.44 159 GLN B CA 1
ATOM 2425 C C . GLN B 1 160 ? 20.956 -46.926 34.210 1.00 69.85 159 GLN B C 1
ATOM 2426 O O . GLN B 1 160 ? 21.951 -46.394 34.715 1.00 66.89 159 GLN B O 1
ATOM 2432 N N . GLN B 1 161 ? 20.056 -46.247 33.496 1.00 66.96 160 GLN B N 1
ATOM 2433 C CA . GLN B 1 161 ? 20.170 -44.811 33.288 1.00 62.08 160 GLN B CA 1
ATOM 2434 C C . GLN B 1 161 ? 20.023 -44.033 34.595 1.00 60.35 160 GLN B C 1
ATOM 2435 O O . GLN B 1 161 ? 20.898 -43.242 34.945 1.00 56.18 160 GLN B O 1
ATOM 2441 N N . GLU B 1 162 ? 18.928 -44.229 35.312 1.00 62.76 161 GLU B N 1
ATOM 2442 C CA . GLU B 1 162 ? 18.784 -43.518 36.575 1.00 62.43 161 GLU B CA 1
ATOM 2443 C C . GLU B 1 162 ? 19.583 -44.223 37.678 1.00 64.57 161 GLU B C 1
ATOM 2444 O O . GLU B 1 162 ? 19.347 -45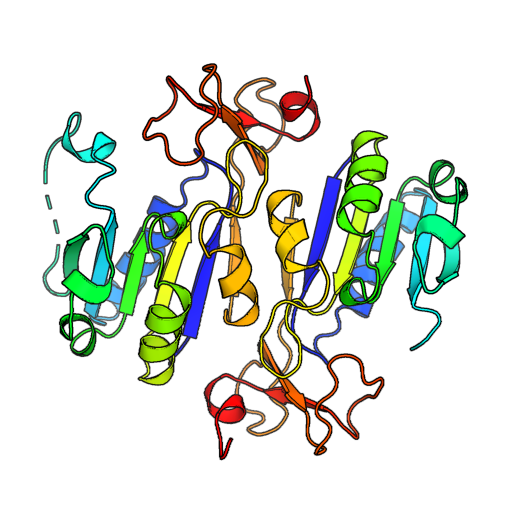.376 38.019 1.00 67.68 161 GLU B O 1
ATOM 2450 N N . LEU B 1 163 ? 20.563 -43.523 38.211 1.00 63.29 162 LEU B N 1
ATOM 2451 C CA . LEU B 1 163 ? 21.270 -43.980 39.389 1.00 64.79 162 LEU B CA 1
ATOM 2452 C C . LEU B 1 163 ? 21.735 -42.745 40.157 1.00 62.95 162 LEU B C 1
ATOM 2453 O O . LEU B 1 163 ? 22.606 -41.980 39.696 1.00 60.48 162 LEU B O 1
ATOM 2458 N N . ILE B 1 164 ? 21.127 -42.559 41.319 1.00 60.94 163 ILE B N 1
ATOM 2459 C CA . ILE B 1 164 ? 21.344 -41.386 42.150 1.00 57.91 163 ILE B CA 1
ATOM 2460 C C . ILE B 1 164 ? 22.688 -41.490 42.879 1.00 57.77 163 ILE B C 1
ATOM 2461 O O . ILE B 1 164 ? 23.010 -42.509 43.486 1.00 61.13 163 ILE B O 1
ATOM 2466 N N . GLY B 1 165 ? 23.474 -40.437 42.839 1.00 54.53 164 GLY B N 1
ATOM 2467 C CA . GLY B 1 165 ? 24.749 -40.460 43.515 1.00 56.71 164 GLY B CA 1
ATOM 2468 C C . GLY B 1 165 ? 25.539 -39.227 43.158 1.00 56.13 164 GLY B C 1
ATOM 2469 O O . GLY B 1 165 ? 25.128 -38.440 42.286 1.00 54.50 164 GLY B O 1
ATOM 2470 N N . GLY B 1 166 ? 26.661 -39.054 43.853 1.00 56.82 165 GLY B N 1
ATOM 2471 C CA . GLY B 1 166 ? 27.538 -37.935 43.643 1.00 53.65 165 GLY B CA 1
ATOM 2472 C C . GLY B 1 166 ? 28.912 -38.412 43.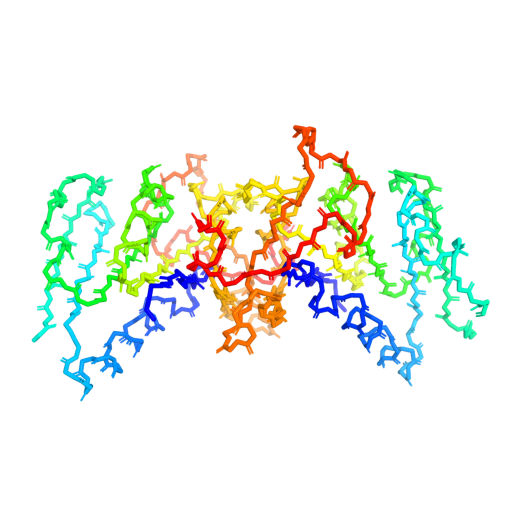223 1.00 54.63 165 GLY B C 1
ATOM 2473 O O . GLY B 1 166 ? 29.052 -39.289 42.357 1.00 54.52 165 GLY B O 1
ATOM 2474 N N . ALA B 1 167 ? 29.917 -37.796 43.836 1.00 54.98 166 ALA B N 1
ATOM 2475 C CA . ALA B 1 167 ? 31.315 -37.952 43.463 1.00 54.94 166 ALA B CA 1
ATOM 2476 C C . ALA B 1 167 ? 31.826 -39.360 43.713 1.00 58.47 166 ALA B C 1
ATOM 2477 O O . ALA B 1 167 ? 32.885 -39.720 43.235 1.00 58.43 166 ALA B O 1
ATOM 2479 N N . ASP B 1 168 ? 31.075 -40.130 44.482 1.00 63.07 167 ASP B N 1
ATOM 2480 C CA . ASP B 1 168 ? 31.413 -41.519 44.772 1.00 71.25 167 ASP B CA 1
ATOM 2481 C C . ASP B 1 168 ? 31.167 -42.417 43.561 1.00 69.60 167 ASP B C 1
ATOM 2482 O O . ASP B 1 168 ? 31.760 -43.490 43.469 1.00 71.27 167 ASP B O 1
ATOM 2487 N N . MET B 1 169 ? 30.320 -41.968 42.631 1.00 65.46 168 MET B N 1
ATOM 2488 C CA . MET B 1 169 ? 29.950 -42.788 41.470 1.00 65.24 168 MET B CA 1
ATOM 2489 C C . MET B 1 169 ? 29.981 -42.086 40.112 1.00 60.75 168 MET B C 1
ATOM 2490 O O . MET B 1 169 ? 29.696 -42.707 39.085 1.00 60.49 168 MET B O 1
ATOM 2495 N N . TYR B 1 170 ? 30.369 -40.811 40.095 1.00 57.45 169 TYR B N 1
ATOM 2496 C CA . TYR B 1 170 ? 30.446 -40.033 38.858 1.00 52.75 169 TYR B CA 1
ATOM 2497 C C . TYR B 1 170 ? 31.549 -39.015 38.958 1.00 51.06 169 TYR B C 1
ATOM 2498 O O . TYR B 1 170 ? 31.879 -38.589 40.064 1.00 54.75 169 TYR B O 1
ATOM 2507 N N . ILE B 1 171 ? 32.138 -38.670 37.812 1.00 48.40 170 ILE B N 1
ATOM 2508 C CA . ILE B 1 171 ? 33.077 -37.564 37.707 1.00 46.35 170 ILE B CA 1
ATOM 2509 C C . ILE B 1 171 ? 32.850 -36.802 36.412 1.00 43.59 170 ILE B C 1
ATOM 2510 O O . ILE B 1 171 ? 32.424 -37.362 35.424 1.00 44.71 170 ILE B O 1
ATOM 2515 N N . ALA B 1 172 ? 33.178 -35.525 36.432 1.00 41.78 171 ALA B N 1
ATOM 2516 C CA . ALA B 1 172 ? 33.081 -34.699 35.267 1.00 39.16 171 ALA B CA 1
ATOM 2517 C C . ALA B 1 172 ? 34.390 -34.811 34.540 1.00 40.76 171 ALA B C 1
ATOM 2518 O O . ALA B 1 172 ? 35.442 -34.852 35.174 1.00 43.27 171 ALA B O 1
ATOM 2520 N N . THR B 1 173 ? 34.316 -34.826 33.210 1.00 40.44 172 THR B N 1
ATOM 2521 C CA . THR B 1 173 ? 35.477 -34.986 32.356 1.00 41.47 172 THR B CA 1
ATOM 2522 C C . THR B 1 173 ? 35.418 -34.144 31.073 1.00 41.29 172 THR B C 1
ATOM 2523 O O . THR B 1 173 ? 34.332 -33.875 30.546 1.00 38.51 172 THR B O 1
ATOM 2527 N N . CYS B 1 174 ? 36.616 -33.767 30.603 1.00 41.00 173 CYS B N 1
ATOM 2528 C CA . CYS B 1 174 ? 36.843 -33.247 29.274 1.00 41.49 173 CYS B CA 1
ATOM 2529 C C . CYS B 1 174 ? 36.644 -34.394 28.306 1.00 42.16 173 CYS B C 1
ATOM 2530 O O . CYS B 1 174 ? 36.443 -35.525 28.721 1.00 44.08 173 CYS B O 1
ATOM 2533 N N . ARG B 1 175 ? 36.708 -34.099 27.021 1.00 42.04 174 ARG B N 1
ATOM 2534 C CA . ARG B 1 175 ? 36.485 -35.094 25.973 1.00 44.10 174 ARG B CA 1
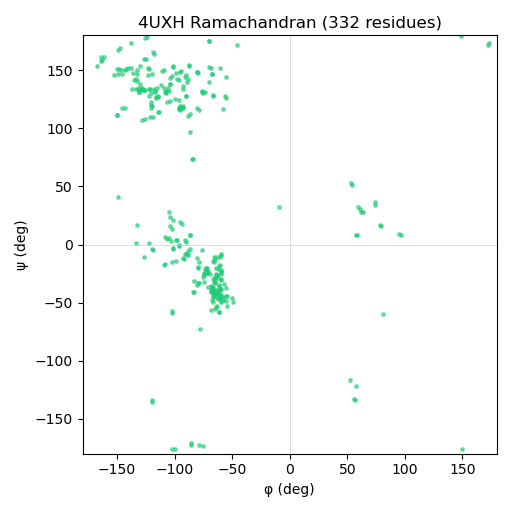ATOM 2535 C C . ARG B 1 175 ? 37.539 -36.190 25.929 1.00 48.62 174 ARG B C 1
ATOM 2536 O O . ARG B 1 175 ? 37.213 -37.353 25.719 1.00 51.89 174 ARG B O 1
ATOM 2544 N N . GLU B 1 176 ? 38.803 -35.809 26.058 1.00 52.80 175 GLU B N 1
ATOM 2545 C CA . GLU B 1 176 ? 39.908 -36.775 26.067 1.00 57.67 175 GLU B CA 1
ATOM 2546 C C . GLU B 1 176 ? 39.797 -37.726 27.262 1.00 57.96 175 GLU B C 1
ATOM 2547 O O . GLU B 1 176 ? 40.042 -38.919 27.115 1.00 58.78 175 GLU B O 1
ATOM 2553 N N . CYS B 1 177 ? 39.431 -37.210 28.442 1.00 56.22 176 CYS B N 1
ATOM 2554 C CA . CYS B 1 177 ? 39.349 -38.064 29.632 1.00 57.87 176 CYS B CA 1
ATOM 2555 C C . CYS B 1 177 ? 38.071 -38.882 29.679 1.00 56.12 176 CYS B C 1
ATOM 2556 O O . CYS B 1 177 ? 38.015 -39.865 30.394 1.00 56.60 176 CYS B O 1
ATOM 2559 N N . TYR B 1 178 ? 37.040 -38.476 28.946 1.00 54.56 177 TYR B N 1
ATOM 2560 C CA . TYR B 1 178 ? 35.808 -39.264 28.908 1.00 55.24 177 TYR B CA 1
ATOM 2561 C C . TYR B 1 178 ? 36.056 -40.602 28.225 1.00 60.94 177 TYR B C 1
ATOM 2562 O O . TYR B 1 178 ? 35.499 -41.623 28.632 1.00 62.54 177 TYR B O 1
ATOM 2571 N N . SER B 1 179 ? 36.876 -40.560 27.170 1.00 65.31 178 SER B N 1
ATOM 2572 C CA . SER B 1 179 ? 37.128 -41.684 26.279 1.00 68.94 178 SER B CA 1
ATOM 2573 C C . SER B 1 179 ? 38.293 -42.574 26.755 1.00 73.36 178 SER B C 1
ATOM 2574 O O . SER B 1 179 ? 38.497 -43.646 26.206 1.00 75.99 178 SER B O 1
ATOM 2576 N N . LYS B 1 180 ? 39.036 -42.135 27.772 1.00 77.64 179 LYS B N 1
ATOM 2577 C CA . LYS B 1 180 ? 40.168 -42.900 28.316 1.00 83.60 179 LYS B CA 1
ATOM 2578 C C . LYS B 1 180 ? 39.679 -44.273 28.793 1.00 91.45 179 LYS B C 1
ATOM 2579 O O . LYS B 1 180 ? 38.844 -44.350 29.702 1.00 90.19 179 LYS B O 1
ATOM 2585 N N . GLN B 1 181 ? 40.192 -45.329 28.136 1.00 101.22 180 GLN B N 1
ATOM 2586 C CA . GLN B 1 181 ? 39.930 -46.778 28.417 1.00 105.41 180 GLN B CA 1
ATOM 2587 C C . GLN B 1 181 ? 38.618 -47.332 27.830 1.00 106.18 180 GLN B C 1
ATOM 2588 O O . GLN B 1 181 ? 38.644 -48.294 27.049 1.00 100.84 180 GLN B O 1
ATOM 2594 N N . GLN B 1 182 ? 37.493 -46.735 28.247 1.00 108.43 181 GLN B N 1
ATOM 2595 C CA . GLN B 1 182 ? 36.138 -47.076 27.767 1.00 108.12 181 GLN B CA 1
ATOM 2596 C C . GLN B 1 182 ? 35.121 -46.073 28.306 1.00 102.46 181 GLN B C 1
ATOM 2597 O O . GLN B 1 182 ? 35.443 -45.253 29.172 1.00 99.65 181 GLN B O 1
#

Radius of gyration: 20.56 Å; Cα contacts (8 Å, |Δi|>4): 791; chains: 2; bounding box: 49×46×56 Å

Solvent-accessible surface area: 15664 Å² total; per-residue (Å²): 166,8,76,0,18,0,0,0,1,5,23,81,17,39,25,48,100,32,0,43,126,18,0,43,112,26,30,162,69,199,80,19,0,10,0,0,41,10,43,116,22,74,106,142,116,88,93,96,97,159,96,113,63,91,32,108,24,66,8,19,87,2,94,89,8,182,87,65,18,113,210,37,52,0,0,0,0,5,34,0,11,36,1,90,70,0,31,58,24,0,16,78,0,2,86,65,28,28,12,0,0,0,2,1,19,4,12,11,55,40,34,103,41,16,30,64,0,4,80,0,1,4,30,0,23,25,10,60,30,45,73,5,105,1,66,79,51,132,154,89,78,0,8,4,7,69,23,67,61,163,51,91,114,74,64,48,52,9,10,69,108,35,16,31,0,0,9,18,73,15,39,83,91,249,13,75,0,18,0,0,0,0,5,33,81,17,39,24,50,100,30,0,38,124,19,0,45,111,38,52,161,80,221,20,27,0,10,3,0,87,18,59,124,96,89,146,34,80,25,68,8,25,75,0,102,103,7,71,113,77,34,57,89,35,70,1,0,0,0,10,40,0,10,35,0,74,37,0,14,107,26,0,16,77,0,2,96,64,34,29,29,0,0,0,2,1,18,4,12,8,39,127,33,98,42,15,42,51,0,5,78,0,1,4,24,0,25,23,10,60,29,45,71,5,103,1,69,65,49,135,143,82,79,0,8,4,8,36,24,69,59,162,58,88,114,76,56,48,60,28,28,68,106,37,16,31,0,0,8,13,96,6,31,64,100,172,108